Protein 4P78 (pdb70)

CATH classification: 3.30.160.250

Secondary structure (DSSP, 8-state):
-EEEEEEEE-SSSEEEE-TTSTTBEEEESSHHHHHHHHHHHHHHHHHHHHHHTPPPPPSP--HHHHHT-HHHHHHT-EEEEEE---/-EEEEEEEE-SSSEEEE-TTSTTBEEEESSHHHHHHHHHHHHHHHHHHHHHHTPPPPPPPPPGGGGTT-HHHHHTT-EEEEEE---/--HHHHHHHHHHTT-EEEEEEE-SS-EEEEEEETTEEEEEEEEES-S---HHHHHHHHHHH-----/--HHHHHHHHHHTT-EEEEEEE-SSSEEEEEE-TT----EEEEE--S---HHHHHHHHHHHTS---

Nearest PDB structures (foldseek):
  4p78-assembly1_B  TM=9.115E-01  e=9.509E-15  Yersinia pestis
  4p7d-assembly1_D  TM=8.615E-01  e=2.175E-13  Yersinia pestis
  6g26-assembly1_D  TM=8.088E-01  e=9.213E-05  Burkholderia pseudomallei K96243
  6g1c-assembly1_V  TM=7.479E-01  e=4.563E-05  Burkholderia pseudomallei K96243
  6g1n-assembly1_B  TM=7.509E-01  e=1.116E-04  Burkholderia pseudomallei K96243

Radius of gyration: 21.25 Å; Cα contacts (8 Å, |Δi|>4): 649; chains: 4; bounding box: 45×33×68 Å

InterPro domains:
  IPR013321 Arc-type ribbon-helix-helix [G3DSA:1.10.1220.10] (95-135)
  IPR031807 HicB-like antitoxin of toxin-antitoxin system [PF15919] (3-129)
  IPR035069 Antitoxin HicB/UPF0150 [SSF143100] (1-61)

Solvent-accessible surface area: 13723 Å² total; per-residue (Å²): 86,33,10,0,2,0,0,3,84,10,122,56,1,12,0,0,4,2,16,26,3,65,0,0,0,0,4,2,84,77,31,73,41,0,34,100,5,0,74,27,0,19,46,14,1,31,93,3,10,125,115,65,48,24,95,101,38,56,80,29,47,75,1,49,155,5,1,69,18,77,42,8,119,68,49,17,5,0,0,0,32,5,104,10,138,133,117,33,20,0,0,0,0,2,82,6,124,47,1,0,2,0,4,1,14,18,2,74,2,0,1,1,8,1,51,72,8,35,30,1,18,110,17,0,63,25,0,26,49,2,2,28,88,4,9,126,109,72,64,38,71,95,38,82,114,27,92,84,2,60,152,18,52,104,17,75,54,12,144,107,49,40,6,4,8,0,16,6,108,14,107,166,57,100,4,22,73,2,13,127,42,1,75,126,24,34,8,98,92,81,25,65,87,168,40,147,59,39,30,9,12,3,0,33,62,85,91,44,161,106,2,2,0,4,16,92,95,31,148,31,16,7,92,4,2,10,101,5,2,80,136,40,10,54,5,148,27,115,57,62,1,36,72,0,18,129,94,0,74,133,24,31,5,99,86,85,34,47,112,195,26,46,124,20,18,0,7,5,0,24,63,94,86,44,149,82,0,0,0,3,5,77,102,20,133,33,10,8,105,4,0,14,77,7,1,23,110,21,12,63,55,160,3,128

Foldseek 3Di:
DKFKWKWDADPQGIKTAGPQQPPQIFDANDPVGRLVRSLVSVVVRQVVCVVVVHDDTDGDDDPVVVVPDCVCVPHVIDMDIHDHDD/DKFKWKWADDPQAIKTAGPQFPPQIFTDHDPVCPQVGSQVSVVVVQVVCVVVVHDGGDDHDDQVVCQPPVVCVVRVIDMDMYDYDD/DWPVVVQVLLVVLQKDWPAKADDDPAIWTWIDHPPDPDIDIGGPTDPDDDPVVVVVCCVPRVGDPD/DWPVLLVVVLVVLAWDWPDWDDDPPWIKIWTDHPPAPDIDIDTDTGPDDDVVVQVVVCVRSVHHDD

Organism: Yersinia pestis (NCBI:txid632)

Sequence (304 aa):
MIYPIFIFKTVEGFDGYFPDIDGCFFAGNTFADISKNAEEAFAVHIEALMNEGFPLPSPPKDPHRYIDDPRLKEEGGILGFVEIDPMIYPIFIFKTVEGFDGYFPDIDGCFFAGNTFADISKNAEEAFAVHIEALMNEGFPLPSPPKDPHRYIDDPRLKEEGGILGFVEIDPMESGELIKRLEDAGWQIRGGRKTNSGSHVTLCKPGVRKIITLPYPRKDISKGLLRQAQKIAGIKLSMESGELIKRLEDAGWQIRGGRKTNSGSHVTLCKPGVRKIITLPYPRKDISKGLLRQAQKIAGIKLS

B-factor: mean 31.97, std 10.36, range [17.43, 82.72]

Structure (mmCIF, N/CA/C/O backbone):
data_4P78
#
_entry.id   4P78
#
_cell.length_a   47.170
_cell.length_b   83.160
_cell.length_c   88.480
_cell.angle_alpha   90.00
_cell.angle_beta   90.00
_cell.angle_gamma   90.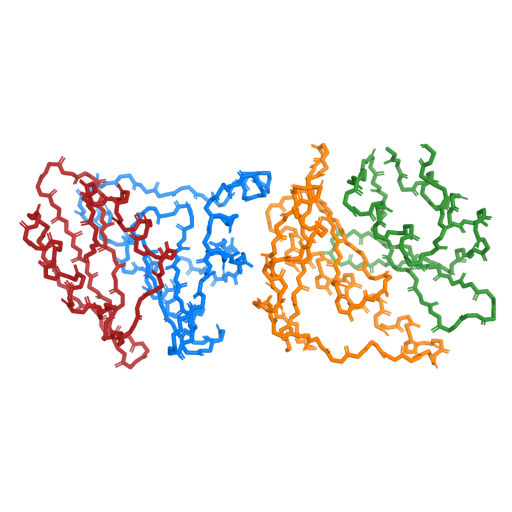00
#
_symmetry.space_group_name_H-M   'P 21 21 21'
#
loop_
_entity.id
_entity.type
_entity.pdbx_description
1 polymer 'HicB3 antitoxin'
2 polymer 'HicA3 Toxin'
3 non-polymer GLYCEROL
4 water water
#
loop_
_atom_site.group_PDB
_atom_site.id
_atom_site.type_symbol
_atom_site.label_atom_id
_atom_site.label_alt_id
_atom_site.label_comp_id
_atom_site.label_asym_id
_atom_site.label_entity_id
_atom_site.label_seq_id
_atom_site.pdbx_PDB_ins_code
_atom_site.Cartn_x
_atom_site.Cartn_y
_atom_site.Cartn_z
_atom_site.occupancy
_atom_site.B_iso_or_equiv
_atom_site.auth_seq_id
_atom_site.auth_comp_id
_atom_site.auth_asym_id
_atom_site.auth_atom_id
_atom_site.pdbx_PDB_model_num
ATOM 1 N N . MET A 1 1 ? -4.587 -26.971 15.125 1.00 46.26 1 MET A N 1
ATOM 2 C CA . MET A 1 1 ? -3.937 -25.680 15.298 1.00 42.51 1 MET A CA 1
ATOM 3 C C . MET A 1 1 ? -4.895 -24.640 15.891 1.00 44.60 1 MET A C 1
ATOM 4 O O . MET A 1 1 ? -6.065 -24.556 15.492 1.00 37.13 1 MET A O 1
ATOM 9 N N . ILE A 1 2 ? -4.391 -23.866 16.854 1.00 41.07 2 ILE A N 1
ATOM 10 C CA . ILE A 1 2 ? -5.172 -22.819 17.506 1.00 36.64 2 ILE A CA 1
ATOM 11 C C . ILE A 1 2 ? -5.246 -21.568 16.646 1.00 31.58 2 ILE A C 1
ATOM 12 O O . ILE A 1 2 ? -4.222 -21.006 16.267 1.00 33.26 2 ILE A O 1
ATOM 17 N N . TYR A 1 3 ? -6.467 -21.125 16.356 1.00 30.65 3 TYR A N 1
ATOM 18 C CA . TYR A 1 3 ? -6.668 -19.894 15.614 1.00 28.21 3 TYR A CA 1
ATOM 19 C C . TYR A 1 3 ? -7.334 -18.816 16.449 1.00 24.99 3 TYR A C 1
ATOM 20 O O . TYR A 1 3 ? -8.215 -19.101 17.264 1.00 27.21 3 TYR A O 1
ATOM 29 N N . PRO A 1 4 ? -6.917 -17.563 16.237 1.00 25.71 4 PRO A N 1
ATOM 30 C CA . PRO A 1 4 ? -7.596 -16.423 16.859 1.00 24.26 4 PRO A CA 1
ATOM 31 C C . PRO A 1 4 ? -8.895 -16.116 16.144 1.00 24.78 4 PRO A C 1
ATOM 32 O O . PRO A 1 4 ? -8.946 -16.240 14.912 1.00 22.89 4 PRO A O 1
ATOM 36 N N . ILE A 1 5 ? -9.922 -15.740 16.900 1.00 21.33 5 ILE A N 1
ATOM 37 C CA . ILE A 1 5 ? -11.132 -15.157 16.325 1.00 21.03 5 ILE A CA 1
ATOM 38 C C . ILE A 1 5 ? -11.427 -13.839 17.030 1.00 20.87 5 ILE A C 1
ATOM 39 O O . ILE A 1 5 ? -11.070 -13.660 18.194 1.00 23.96 5 ILE A O 1
ATOM 44 N N . PHE A 1 6 ? -12.034 -12.900 16.313 1.00 20.49 6 PHE A N 1
ATOM 45 C CA . PHE A 1 6 ? -12.505 -11.654 16.910 1.00 21.07 6 PHE A CA 1
ATOM 46 C C . PHE A 1 6 ? -14.007 -11.794 17.040 1.00 23.59 6 PHE A C 1
ATOM 47 O O . PHE A 1 6 ? -14.676 -12.075 16.044 1.00 22.49 6 PHE A O 1
ATOM 55 N N . ILE A 1 7 ? -14.559 -11.630 18.244 1.00 23.31 7 ILE A N 1
ATOM 56 C CA . ILE A 1 7 ? -16.001 -11.722 18.360 1.00 22.11 7 ILE A CA 1
ATOM 57 C C . ILE A 1 7 ? -16.643 -10.507 19.028 1.00 27.77 7 ILE A C 1
ATOM 58 O O . ILE A 1 7 ? -16.019 -9.781 19.808 1.00 27.56 7 ILE A O 1
ATOM 63 N N . PHE A 1 8 ? -17.917 -10.323 18.706 1.00 23.83 8 PHE A N 1
ATOM 64 C CA . PHE A 1 8 ? -18.668 -9.130 19.052 1.00 25.08 8 PHE A CA 1
ATOM 65 C C . PHE A 1 8 ? -20.039 -9.549 19.533 1.00 26.43 8 PHE A C 1
ATOM 66 O O . PHE A 1 8 ? -20.634 -10.485 18.992 1.00 26.22 8 PHE A O 1
ATOM 74 N N . LYS A 1 9 ? -20.540 -8.867 20.553 1.00 29.44 9 LYS A N 1
ATOM 75 C CA . LYS A 1 9 ? -21.857 -9.181 21.104 1.00 32.66 9 LYS A CA 1
ATOM 76 C C . LYS A 1 9 ? -22.993 -8.815 20.143 1.00 31.26 9 LYS A C 1
ATOM 77 O O . LYS A 1 9 ? -22.980 -7.744 19.547 1.00 32.63 9 LYS A O 1
ATOM 83 N N . THR A 1 10 ? -23.961 -9.718 19.991 1.00 31.67 10 THR A N 1
ATOM 84 C CA . THR A 1 10 ? -25.185 -9.443 19.240 1.00 36.36 10 THR A CA 1
ATOM 85 C C . THR A 1 10 ? -26.373 -9.677 20.169 1.00 40.36 10 THR A C 1
ATOM 86 O O . THR A 1 10 ? -26.189 -10.085 21.319 1.00 41.73 10 THR A O 1
ATOM 90 N N . VAL A 1 11 ? -27.590 -9.454 19.677 1.00 40.02 11 VAL A N 1
ATOM 91 C CA . VAL A 1 11 ? -28.759 -9.730 20.501 1.00 41.42 11 VAL A CA 1
ATOM 92 C C . VAL A 1 11 ? -28.916 -11.247 20.670 1.00 45.86 11 VAL A C 1
ATOM 93 O O . VAL A 1 11 ? -29.227 -11.718 21.761 1.00 50.44 11 VAL A O 1
ATOM 97 N N . GLU A 1 12 ? -28.647 -12.008 19.608 1.00 48.15 12 GLU A N 1
ATOM 98 C CA . GLU A 1 12 ? -28.782 -13.465 19.640 1.00 46.86 12 GLU A CA 1
ATOM 99 C C . GLU A 1 12 ? -27.694 -14.092 20.514 1.00 47.85 12 GLU A C 1
ATOM 100 O O . GLU A 1 12 ? -27.964 -14.985 21.321 1.00 52.48 12 GLU A O 1
ATOM 106 N N . GLY A 1 13 ? -26.467 -13.612 20.348 1.00 37.35 13 GLY A N 1
ATOM 107 C CA . GLY A 1 13 ? -25.346 -14.057 21.152 1.00 37.68 13 GLY A CA 1
ATOM 108 C C . GLY A 1 13 ? -24.075 -13.348 20.710 1.00 35.03 13 GLY A C 1
ATOM 109 O O . GLY A 1 13 ? -23.769 -12.252 21.183 1.00 29.83 13 GLY A O 1
ATOM 110 N N . PHE A 1 14 ? -23.335 -13.969 19.793 1.00 30.81 14 PHE A N 1
ATOM 111 C CA . PHE A 1 14 ? -22.107 -13.374 19.273 1.00 25.86 14 PHE A CA 1
ATOM 112 C C . PHE A 1 14 ? -21.925 -13.622 17.780 1.00 25.05 14 PHE A C 1
ATOM 113 O O . PHE A 1 14 ? -22.432 -14.597 17.231 1.00 23.38 14 PHE A O 1
ATOM 121 N N . ASP A 1 15 ? -21.161 -12.752 17.132 1.00 24.44 15 ASP A N 1
ATOM 122 C CA . ASP A 1 15 ? -20.616 -13.091 15.823 1.00 24.30 15 ASP A CA 1
ATOM 123 C C . ASP A 1 15 ? -19.200 -12.553 15.713 1.00 22.70 15 ASP A C 1
ATOM 124 O O . ASP A 1 15 ? -18.712 -11.884 16.631 1.00 24.60 15 ASP A O 1
ATOM 129 N N . GLY A 1 16 ? -18.528 -12.861 14.609 1.00 20.88 16 GLY A N 1
ATOM 130 C CA . GLY A 1 16 ? -17.209 -12.320 14.376 1.00 20.32 16 GLY A CA 1
ATOM 131 C C . GLY A 1 16 ? -16.547 -12.928 13.163 1.00 22.31 16 GLY A C 1
ATOM 132 O O . GLY A 1 16 ? -17.223 -13.427 12.269 1.00 20.58 16 GLY A O 1
ATOM 133 N N . TYR A 1 17 ? -15.220 -12.891 13.145 1.00 21.75 17 TYR A N 1
ATOM 134 C CA . TYR A 1 17 ? -14.451 -13.337 11.988 1.00 24.26 17 TYR A CA 1
ATOM 135 C C . TYR A 1 17 ? -13.058 -13.769 12.427 1.00 22.97 17 TYR A C 1
ATOM 136 O O . TYR A 1 17 ? -12.647 -13.495 13.561 1.00 20.32 17 TYR A O 1
ATOM 145 N N . PHE A 1 18 ? -12.359 -14.472 11.542 1.00 20.06 18 PHE A N 1
ATOM 146 C CA . PHE A 1 18 ? -10.946 -14.776 11.727 1.00 22.87 18 PHE A CA 1
ATOM 147 C C . PHE A 1 18 ? -10.139 -13.572 11.273 1.00 22.48 18 PHE A C 1
ATOM 148 O O . PHE A 1 18 ? -10.199 -13.201 10.099 1.00 21.63 18 PHE A O 1
ATOM 156 N N . PRO A 1 19 ? -9.380 -12.950 12.185 1.00 24.38 19 PRO A N 1
ATOM 157 C CA . PRO A 1 19 ? -8.591 -11.787 11.754 1.00 21.52 19 PRO A CA 1
ATOM 158 C C . PRO A 1 19 ? -7.513 -12.149 10.720 1.00 21.82 19 PRO A C 1
ATOM 159 O O . PRO A 1 19 ? -7.078 -11.280 9.979 1.00 25.20 19 PRO A O 1
ATOM 163 N N . ASP A 1 20 ? -7.096 -13.407 10.662 1.00 20.89 20 ASP A N 1
ATOM 164 C CA . ASP A 1 20 ? -6.113 -13.820 9.658 1.00 24.14 20 ASP A CA 1
ATOM 165 C C . ASP A 1 20 ? -6.759 -14.310 8.356 1.00 28.73 20 ASP A C 1
ATOM 166 O O . ASP A 1 20 ? -6.067 -14.612 7.377 1.00 26.72 20 ASP A O 1
ATOM 171 N N . ILE A 1 21 ? -8.078 -14.418 8.349 1.00 22.70 21 ILE A N 1
ATOM 172 C CA . ILE A 1 21 ? -8.752 -14.951 7.172 1.00 25.46 21 ILE A CA 1
ATOM 173 C C . ILE A 1 21 ? -9.818 -13.957 6.731 1.00 26.20 21 ILE A C 1
ATOM 174 O O . ILE A 1 21 ? -10.955 -14.006 7.203 1.00 24.68 21 ILE A O 1
ATOM 179 N N . ASP A 1 22 ? -9.408 -13.023 5.871 1.00 26.65 22 ASP A N 1
ATOM 180 C CA . ASP A 1 22 ? -10.293 -11.988 5.347 1.00 29.15 22 ASP A CA 1
ATOM 181 C C . ASP A 1 22 ? -11.526 -12.596 4.708 1.00 26.90 22 ASP A C 1
ATOM 182 O O . ASP A 1 22 ? -11.408 -13.399 3.783 1.00 25.64 22 ASP A O 1
ATOM 187 N N . GLY A 1 23 ? -12.693 -12.196 5.199 1.00 26.05 23 GLY A N 1
ATOM 188 C CA . GLY A 1 23 ? -13.965 -12.589 4.615 1.00 23.87 23 GLY A CA 1
ATOM 189 C C . GLY A 1 23 ? -14.608 -13.781 5.291 1.00 22.01 23 GLY A C 1
ATOM 190 O O . GLY A 1 23 ? -15.724 -14.178 4.941 1.00 21.50 23 GLY A O 1
ATOM 191 N N . CYS A 1 24 ? -13.923 -14.370 6.266 1.00 20.28 24 CYS A N 1
ATOM 192 C CA . CYS A 1 24 ? -14.471 -15.568 6.899 1.00 19.82 24 CYS A CA 1
ATOM 193 C C . CYS A 1 24 ? -15.223 -15.218 8.180 1.00 23.67 24 CYS A C 1
ATOM 194 O O . CYS A 1 24 ? -14.598 -15.028 9.238 1.00 19.83 24 CYS A O 1
ATOM 197 N N . PHE A 1 25 ? -16.554 -15.151 8.083 1.00 20.91 25 PHE A N 1
ATOM 198 C CA . PHE A 1 25 ? -17.411 -14.749 9.202 1.00 22.01 25 PHE A CA 1
ATOM 199 C C . PHE A 1 25 ? -18.195 -15.931 9.782 1.00 24.19 25 PHE A C 1
ATOM 200 O O . PHE A 1 25 ? -18.366 -16.957 9.135 1.00 22.55 25 PHE A O 1
ATOM 208 N N . PHE A 1 26 ? -18.684 -15.768 11.004 1.00 20.19 26 PHE A N 1
ATOM 209 C CA . PHE A 1 26 ? -19.369 -16.845 11.712 1.00 23.91 26 PHE A CA 1
ATOM 210 C C . PHE A 1 26 ? -20.194 -16.237 12.826 1.00 23.35 26 PHE A C 1
ATOM 211 O O . PHE A 1 26 ? -20.039 -15.055 13.128 1.00 22.99 26 PHE A O 1
ATOM 219 N N . ALA A 1 27 ? -21.050 -17.041 13.450 1.00 23.57 27 ALA A N 1
ATOM 220 C CA . ALA A 1 27 ? -21.936 -16.545 14.504 1.00 24.68 27 ALA A CA 1
ATOM 221 C C . ALA A 1 27 ? -22.431 -17.713 15.331 1.00 28.08 27 ALA A C 1
ATOM 222 O O . ALA A 1 27 ? -22.386 -18.855 14.884 1.00 27.06 27 ALA A O 1
ATOM 224 N N . GLY A 1 28 ? -22.895 -17.427 16.541 1.00 28.24 28 GLY A N 1
ATOM 225 C CA . GLY A 1 28 ? -23.400 -18.458 17.422 1.00 31.42 28 GLY A CA 1
ATOM 226 C C . GLY A 1 28 ? -24.020 -17.855 18.662 1.00 35.11 28 GLY A C 1
ATOM 227 O O . GLY A 1 28 ? -23.735 -16.704 19.024 1.00 30.15 28 GLY A O 1
ATOM 228 N N . ASN A 1 29 ? -24.864 -18.644 19.318 1.00 37.63 29 ASN A N 1
ATOM 229 C CA . ASN A 1 29 ? -25.631 -18.182 20.472 1.00 38.94 29 ASN A CA 1
ATOM 230 C C . ASN A 1 29 ? -24.874 -18.365 21.781 1.00 37.21 29 ASN A C 1
ATOM 231 O O . ASN A 1 29 ? -25.110 -17.647 22.743 1.00 39.80 29 ASN A O 1
ATOM 236 N N . THR A 1 30 ? -23.971 -19.338 21.805 1.00 34.77 30 THR A N 1
ATOM 237 C CA . THR A 1 30 ? -23.135 -19.604 22.970 1.00 34.41 30 THR A CA 1
ATOM 238 C C . THR A 1 30 ? -21.702 -19.704 22.512 1.00 41.07 30 THR A C 1
ATOM 239 O O . THR A 1 30 ? -21.437 -19.800 21.308 1.00 37.56 30 THR A O 1
ATOM 243 N N . PHE A 1 31 ? -20.770 -19.706 23.456 1.00 33.54 31 PHE A N 1
ATOM 244 C CA . PHE A 1 31 ? -19.378 -19.792 23.072 1.00 36.73 31 PHE A CA 1
ATOM 245 C C . PHE A 1 31 ? -19.102 -21.140 22.385 1.00 37.76 31 PHE A C 1
ATOM 246 O O . PHE A 1 31 ? -18.365 -21.204 21.402 1.00 36.74 31 PHE A O 1
ATOM 254 N N . ALA A 1 32 ? -19.727 -22.208 22.868 1.00 35.71 32 ALA A N 1
ATOM 255 C CA . ALA A 1 32 ? -19.583 -23.513 22.224 1.00 34.91 32 ALA A CA 1
ATOM 256 C C . ALA A 1 32 ? -20.186 -23.508 20.823 1.00 34.81 32 ALA A C 1
ATOM 257 O O . ALA A 1 32 ? -19.683 -24.170 19.909 1.00 34.10 32 ALA A O 1
ATOM 259 N N . ASP A 1 33 ? -21.279 -22.768 20.664 1.00 33.81 33 ASP A N 1
ATOM 260 C CA . ASP A 1 33 ? -21.949 -22.675 19.371 1.00 35.46 33 ASP A CA 1
ATOM 261 C C . ASP A 1 33 ? -21.066 -21.934 18.364 1.00 35.19 33 ASP A C 1
ATOM 262 O O . ASP A 1 33 ? -20.916 -22.359 17.213 1.00 32.39 33 ASP A O 1
ATOM 267 N N . ILE A 1 34 ? -20.474 -20.829 18.801 1.00 31.03 34 ILE A N 1
ATOM 268 C CA . ILE A 1 34 ? -19.741 -20.002 17.869 1.00 36.67 34 ILE A CA 1
ATOM 269 C C . ILE A 1 34 ? -18.382 -20.639 17.512 1.00 33.48 34 ILE A C 1
ATOM 270 O O . ILE A 1 34 ? -17.860 -20.401 16.424 1.00 27.93 34 ILE A O 1
ATOM 275 N N . SER A 1 35 ? -17.838 -21.481 18.394 1.00 31.10 35 SER A N 1
ATOM 276 C CA . SER A 1 35 ? -16.623 -22.217 18.062 1.00 30.32 35 SER A CA 1
ATOM 277 C C . SER A 1 35 ? -16.899 -23.295 17.023 1.00 33.13 35 SER A C 1
ATOM 278 O O . SER A 1 35 ? -16.080 -23.529 16.129 1.00 31.32 35 SER A O 1
ATOM 281 N N . LYS A 1 36 ? -18.056 -23.938 17.124 1.00 29.96 36 LYS A N 1
ATOM 282 C CA . LYS A 1 36 ? -18.454 -24.903 16.114 1.00 32.34 36 LYS A CA 1
ATOM 283 C C . LYS A 1 36 ? -18.701 -24.208 14.789 1.00 29.85 36 LYS A C 1
ATOM 284 O O . LYS A 1 36 ? -18.310 -24.714 13.744 1.00 31.27 36 LYS A O 1
ATOM 290 N N . ASN A 1 37 ? -19.369 -23.060 14.837 1.00 26.66 37 ASN A N 1
ATOM 291 C CA . ASN A 1 37 ? -19.731 -22.345 13.624 1.00 29.68 37 ASN A CA 1
ATOM 292 C C . ASN A 1 37 ? -18.478 -21.830 12.915 1.00 27.72 37 ASN A C 1
ATOM 293 O O . ASN A 1 37 ? -18.387 -21.880 11.680 1.00 25.43 37 ASN A O 1
ATOM 298 N N . ALA A 1 38 ? -17.514 -21.361 13.712 1.00 25.25 38 ALA A N 1
ATOM 299 C CA . ALA A 1 38 ? -16.234 -20.873 13.205 1.00 26.51 38 ALA A CA 1
ATOM 300 C C . ALA A 1 38 ? -15.455 -21.959 12.467 1.00 28.05 38 ALA A C 1
ATOM 301 O O . ALA A 1 38 ? -14.870 -21.693 11.412 1.00 28.14 38 ALA A O 1
ATOM 303 N N . GLU A 1 39 ? -15.424 -23.173 13.017 1.00 28.95 39 GLU A N 1
ATOM 304 C CA . GLU A 1 39 ? -14.726 -24.274 12.346 1.00 31.33 39 GLU A CA 1
ATOM 305 C C . GLU A 1 39 ? -15.386 -24.561 11.003 1.00 30.96 39 GLU A C 1
ATOM 306 O O . GLU A 1 39 ? -14.715 -24.838 10.014 1.00 31.83 39 GLU A O 1
ATOM 312 N N . GLU A 1 40 ? -16.712 -24.537 11.009 1.00 26.58 40 GLU A N 1
ATOM 313 C CA . GLU A 1 40 ? -17.495 -24.771 9.815 1.00 31.30 40 GLU A CA 1
ATOM 314 C C . GLU A 1 40 ? -17.212 -23.682 8.783 1.00 27.61 40 GLU A C 1
ATOM 315 O O . GLU A 1 40 ? -17.015 -23.979 7.607 1.00 27.89 40 GLU A O 1
ATOM 321 N N . ALA A 1 41 ? -17.216 -22.428 9.235 1.00 26.37 41 ALA A N 1
ATOM 322 C CA . ALA A 1 41 ? -16.955 -21.286 8.360 1.00 25.40 41 ALA A CA 1
ATOM 323 C C . ALA A 1 41 ? -15.568 -21.423 7.737 1.00 23.55 41 ALA A C 1
ATOM 324 O O . ALA A 1 41 ? -15.399 -21.262 6.538 1.00 25.37 41 ALA A O 1
ATOM 326 N N . PHE A 1 42 ? -14.592 -21.758 8.573 1.00 26.85 42 PHE A N 1
ATOM 327 C CA . PHE A 1 42 ? -13.221 -21.983 8.136 1.00 24.20 42 PHE A CA 1
ATOM 328 C C . PHE A 1 42 ? -13.128 -22.982 6.982 1.00 28.12 42 PHE A C 1
ATOM 329 O O . PHE A 1 42 ? -12.473 -22.717 5.964 1.00 26.15 42 PHE A O 1
ATOM 337 N N . ALA A 1 43 ? -13.759 -24.142 7.152 1.00 28.11 43 ALA A N 1
ATOM 338 C CA . ALA A 1 43 ? -13.630 -25.210 6.162 1.00 29.99 43 ALA A CA 1
ATOM 339 C C . ALA A 1 43 ? -14.263 -24.794 4.838 1.00 31.26 43 ALA A C 1
ATOM 340 O O . ALA A 1 43 ? -13.664 -24.934 3.777 1.00 27.91 43 ALA A O 1
ATOM 342 N N . VAL A 1 44 ? -15.473 -24.255 4.916 1.00 29.35 44 VAL A N 1
ATOM 343 C CA . VAL A 1 44 ? -16.185 -23.798 3.728 1.00 27.74 44 VAL A CA 1
ATOM 344 C C . VAL A 1 44 ? -15.395 -22.705 2.995 1.00 23.43 44 VAL A C 1
ATOM 345 O O . VAL A 1 44 ? -15.337 -22.677 1.765 1.00 24.53 44 VAL A O 1
ATOM 349 N N . HIS A 1 45 ? -14.743 -21.842 3.765 1.00 23.65 45 HIS A N 1
ATOM 350 C CA . HIS A 1 45 ? -14.051 -20.682 3.220 1.00 23.94 45 HIS A CA 1
ATOM 351 C C . HIS A 1 45 ? -12.726 -21.052 2.542 1.00 24.43 45 HIS A C 1
ATOM 352 O O . HIS A 1 45 ? -12.412 -20.556 1.462 1.00 23.95 45 HIS A O 1
ATOM 359 N N . ILE A 1 46 ? -11.953 -21.924 3.181 1.00 25.29 46 ILE A N 1
ATOM 360 C CA . ILE A 1 46 ? -10.684 -22.375 2.622 1.00 27.06 46 ILE A CA 1
ATOM 361 C C . ILE A 1 46 ? -10.905 -23.109 1.296 1.00 26.12 46 ILE A C 1
ATOM 362 O O . ILE A 1 46 ? -10.183 -22.901 0.325 1.00 24.16 46 ILE A O 1
ATOM 367 N N . GLU A 1 47 ? -11.920 -23.959 1.254 1.00 27.70 47 GLU A N 1
ATOM 368 C CA . GLU A 1 47 ? -12.207 -24.711 0.038 1.00 28.95 47 GLU A CA 1
ATOM 369 C C . GLU A 1 47 ? -12.637 -23.788 -1.104 1.00 28.27 47 GLU A C 1
ATOM 370 O O . GLU A 1 47 ? -12.297 -24.032 -2.272 1.00 28.28 47 GLU A O 1
ATOM 376 N N . ALA A 1 48 ? -13.348 -22.714 -0.771 1.00 24.03 48 ALA A N 1
ATOM 377 C CA . ALA A 1 48 ? -13.711 -21.724 -1.774 1.00 23.52 48 ALA A CA 1
ATOM 378 C C . ALA A 1 48 ? -12.470 -20.996 -2.309 1.00 24.83 48 ALA A C 1
ATOM 379 O O . ALA A 1 48 ? -12.354 -20.789 -3.518 1.00 25.98 48 ALA A O 1
ATOM 381 N N . LEU A 1 49 ? -11.555 -20.596 -1.423 1.00 21.91 49 LEU A N 1
ATOM 382 C CA . LEU A 1 49 ? -10.293 -19.966 -1.853 1.00 25.45 49 LEU A CA 1
ATOM 383 C C . LEU A 1 49 ? -9.492 -20.852 -2.808 1.00 27.89 49 LEU A C 1
ATOM 384 O O . LEU A 1 49 ? -8.940 -20.378 -3.804 1.00 27.03 49 LEU A O 1
ATOM 389 N N . MET A 1 50 ? -9.426 -22.140 -2.489 1.00 26.18 50 MET A N 1
ATOM 390 C CA . MET A 1 50 ? -8.668 -23.087 -3.295 1.00 27.64 50 MET A CA 1
ATOM 391 C C . MET A 1 50 ? -9.327 -23.350 -4.632 1.00 30.06 50 MET A C 1
ATOM 392 O O . MET A 1 50 ? -8.639 -23.552 -5.625 1.00 29.59 50 MET A O 1
ATOM 397 N N . ASN A 1 51 ? -10.659 -23.356 -4.649 1.00 26.95 51 ASN A N 1
ATOM 398 C CA . ASN A 1 51 ? -11.408 -23.573 -5.880 1.00 28.37 51 ASN A CA 1
ATOM 399 C C . ASN A 1 51 ? -11.290 -22.376 -6.814 1.00 31.55 51 ASN A C 1
ATOM 400 O O . ASN A 1 51 ? -11.279 -22.531 -8.036 1.00 31.39 51 ASN A O 1
ATOM 405 N N . GLU A 1 52 ? -11.206 -21.181 -6.236 1.00 28.02 52 GLU A N 1
ATOM 406 C CA . GLU A 1 52 ? -11.173 -19.954 -7.027 1.00 29.56 52 GLU A CA 1
ATOM 407 C C . GLU A 1 52 ? -9.765 -19.523 -7.399 1.00 26.39 52 GLU A C 1
ATOM 408 O O . GLU A 1 52 ? -9.599 -18.677 -8.270 1.00 27.63 52 GLU A O 1
ATOM 414 N N . GLY A 1 53 ? -8.765 -20.070 -6.710 1.00 25.12 53 GLY A N 1
ATOM 415 C CA . GLY A 1 53 ? -7.371 -19.725 -6.954 1.00 28.59 53 GLY A CA 1
ATOM 416 C C . GLY A 1 53 ? -6.918 -18.467 -6.247 1.00 32.30 53 GLY A C 1
ATOM 417 O O . GLY A 1 53 ? -5.992 -17.793 -6.707 1.00 30.94 53 GLY A O 1
ATOM 418 N N . PHE A 1 54 ? -7.568 -18.159 -5.119 1.00 31.45 54 PHE A N 1
ATOM 419 C CA . PHE A 1 54 ? -7.278 -16.947 -4.350 1.00 29.68 54 PHE A CA 1
ATOM 420 C C . PHE A 1 54 ? -6.235 -17.269 -3.278 1.00 29.24 54 PHE A C 1
ATOM 421 O O . PHE A 1 54 ? -6.103 -18.426 -2.885 1.00 26.83 54 PHE A O 1
ATOM 429 N N . PRO A 1 55 ? -5.499 -16.250 -2.792 1.00 29.00 55 PRO A N 1
ATOM 430 C CA . PRO A 1 55 ? -4.490 -16.470 -1.740 1.00 31.59 55 PRO A CA 1
ATOM 431 C C . PRO A 1 55 ? -5.044 -17.183 -0.509 1.00 29.22 55 PRO A C 1
ATOM 432 O O . PRO A 1 55 ? -6.133 -16.853 -0.043 1.00 28.69 55 PRO A O 1
ATOM 436 N N . LEU A 1 56 ? -4.296 -18.153 -0.003 1.00 30.50 56 LEU A N 1
ATOM 437 C CA . LEU A 1 56 ? -4.642 -18.851 1.223 1.00 28.99 56 LEU A CA 1
ATOM 438 C C . LEU A 1 56 ? -4.005 -18.145 2.420 1.00 29.55 56 LEU A C 1
ATOM 439 O O . LEU A 1 56 ? -2.898 -17.633 2.313 1.00 31.88 56 LEU A O 1
ATOM 444 N N . PRO A 1 57 ? -4.710 -18.095 3.563 1.00 27.35 57 PRO A N 1
ATOM 445 C CA . PRO A 1 57 ? -4.125 -17.420 4.717 1.00 25.99 57 PRO A CA 1
ATOM 446 C C . PRO A 1 57 ? -2.956 -18.209 5.308 1.00 31.50 57 PRO A C 1
ATOM 447 O O . PRO A 1 57 ? -2.855 -19.416 5.100 1.00 29.35 57 PRO A O 1
ATOM 451 N N . SER A 1 58 ? -2.084 -17.519 6.035 1.00 32.09 58 SER A N 1
ATOM 452 C CA . SER A 1 58 ? -0.992 -18.163 6.752 1.00 32.25 58 SER A CA 1
ATOM 453 C C . SER A 1 58 ? -1.417 -18.449 8.195 1.00 35.67 58 SER A C 1
ATOM 454 O O . SER A 1 58 ? -2.397 -17.881 8.678 1.00 32.57 58 SER A O 1
ATOM 457 N N . PRO A 1 59 ? -0.686 -19.342 8.887 1.00 35.83 59 PRO A N 1
ATOM 458 C CA . PRO A 1 59 ? -0.981 -19.640 10.289 1.00 36.11 59 PRO A CA 1
ATOM 459 C C . PRO A 1 59 ? -0.953 -18.375 11.151 1.00 34.03 59 PRO A C 1
ATOM 460 O O . PRO A 1 59 ? -0.525 -17.319 10.670 1.00 33.06 59 PRO A O 1
ATOM 464 N N . PRO A 1 60 ? -1.425 -18.469 12.403 1.00 34.11 60 PRO A N 1
ATOM 465 C CA . PRO A 1 60 ? -1.496 -17.285 13.268 1.00 31.96 60 PRO A CA 1
ATOM 466 C C . PRO A 1 60 ? -0.151 -16.598 13.493 1.00 36.12 60 PRO A C 1
ATOM 467 O O . PRO A 1 60 ? 0.871 -17.260 13.696 1.00 36.45 60 PRO A O 1
ATOM 471 N N . LYS A 1 61 ? -0.190 -15.268 13.500 1.00 32.88 61 LYS A N 1
ATOM 472 C CA . LYS A 1 61 ? 0.993 -14.422 13.581 1.00 35.51 61 LYS A CA 1
ATOM 473 C C . LYS A 1 61 ? 1.575 -14.223 14.996 1.00 39.67 61 LYS A C 1
ATOM 474 O O . LYS A 1 61 ? 1.279 -14.963 15.933 1.00 36.75 61 LYS A O 1
ATOM 480 N N . ASP A 1 62 ? 2.432 -13.216 15.123 1.00 41.48 62 ASP A N 1
ATOM 481 C CA . ASP A 1 62 ? 2.980 -12.808 16.406 1.00 35.36 62 ASP A CA 1
ATOM 482 C C . ASP A 1 62 ? 1.863 -12.223 17.273 1.00 35.59 62 ASP A C 1
ATOM 483 O O . ASP A 1 62 ? 1.031 -11.465 16.763 1.00 33.31 62 ASP A O 1
ATOM 488 N N . PRO A 1 63 ? 1.839 -12.564 18.580 1.00 33.53 63 PRO A N 1
ATOM 489 C CA . PRO A 1 63 ? 0.823 -12.024 19.503 1.00 28.98 63 PRO A CA 1
ATOM 490 C C . PRO A 1 63 ? 0.693 -10.509 19.430 1.00 27.96 63 PRO A C 1
ATOM 491 O O . PRO A 1 63 ? -0.404 -9.979 19.592 1.00 27.40 63 PRO A O 1
ATOM 495 N N . HIS A 1 64 ? 1.806 -9.819 19.189 1.00 25.95 64 HIS A N 1
ATOM 496 C CA . HIS A 1 64 ? 1.776 -8.372 19.028 1.00 27.19 64 HIS A CA 1
ATOM 497 C C . HIS A 1 64 ? 0.814 -7.910 17.945 1.00 27.74 64 HIS A C 1
ATOM 498 O O . HIS A 1 64 ? 0.245 -6.824 18.063 1.00 26.23 64 HIS A O 1
ATOM 505 N N . ARG A 1 65 ? 0.650 -8.713 16.885 1.00 27.05 65 ARG A N 1
ATOM 506 C CA . ARG A 1 65 ? -0.224 -8.304 15.782 1.00 31.93 65 ARG A CA 1
ATOM 507 C C . ARG A 1 65 ? -1.689 -8.229 16.225 1.00 31.34 65 ARG A C 1
ATOM 508 O O . ARG A 1 65 ? -2.439 -7.385 15.734 1.00 31.61 65 ARG A O 1
ATOM 516 N N . TYR A 1 66 ? -2.093 -9.092 17.161 1.00 28.80 66 TYR A N 1
ATOM 517 C CA . TYR A 1 66 ? -3.472 -9.063 17.665 1.00 25.18 66 TYR A CA 1
ATOM 518 C C . TYR A 1 66 ? -3.657 -8.000 18.743 1.00 24.98 66 TYR A C 1
ATOM 519 O O . TYR A 1 66 ? -4.650 -7.272 18.741 1.00 25.18 66 TYR A O 1
ATOM 528 N N . ILE A 1 67 ? -2.684 -7.883 19.641 1.00 25.80 67 ILE A N 1
ATOM 529 C CA . ILE A 1 67 ? -2.742 -6.879 20.701 1.00 24.83 67 ILE A CA 1
ATOM 530 C C . ILE A 1 67 ? -2.736 -5.473 20.107 1.00 23.05 67 ILE A C 1
ATOM 531 O O . ILE A 1 67 ? -3.342 -4.565 20.658 1.00 24.57 67 ILE A O 1
ATOM 536 N N . ASP A 1 68 ? -2.074 -5.301 18.965 1.00 27.19 68 ASP A N 1
ATOM 537 C CA . ASP A 1 68 ? -2.057 -3.995 18.301 1.00 28.92 68 ASP A CA 1
ATOM 538 C C . ASP A 1 68 ? -3.202 -3.782 17.290 1.00 31.83 68 ASP A C 1
ATOM 539 O O . ASP A 1 68 ? -3.308 -2.701 16.711 1.00 31.87 68 ASP A O 1
ATOM 544 N N . ASP A 1 69 ? -4.063 -4.783 17.091 1.00 30.50 69 ASP A N 1
ATOM 545 C CA . ASP A 1 69 ? -5.140 -4.683 16.086 1.00 24.61 69 ASP A CA 1
ATOM 546 C C . ASP A 1 69 ? -6.256 -3.756 16.552 1.00 26.62 69 ASP A C 1
ATOM 547 O O . ASP A 1 69 ? -7.005 -4.070 17.483 1.00 29.10 69 ASP A O 1
ATOM 552 N N . PRO A 1 70 ? -6.388 -2.607 15.882 1.00 31.22 70 PRO A N 1
ATOM 553 C CA . PRO A 1 70 ? -7.370 -1.580 16.242 1.00 30.75 70 PRO A CA 1
ATOM 554 C C . PRO A 1 70 ? -8.817 -2.056 16.170 1.00 29.42 70 PRO A C 1
ATOM 555 O O . PRO A 1 70 ? -9.671 -1.447 16.806 1.00 33.21 70 PRO A O 1
ATOM 559 N N . ARG A 1 71 ? -9.084 -3.125 15.424 1.00 30.31 71 ARG A N 1
ATOM 560 C CA . ARG A 1 71 ? -10.455 -3.616 15.275 1.00 30.65 71 ARG A CA 1
ATOM 561 C C . ARG A 1 71 ? -10.991 -4.102 16.615 1.00 31.72 71 ARG A C 1
ATOM 562 O O . ARG A 1 71 ? -12.184 -4.010 16.883 1.00 31.98 71 ARG A O 1
ATOM 570 N N . LEU A 1 72 ? -10.107 -4.593 17.473 1.00 28.56 72 LEU A N 1
ATOM 571 C CA . LEU A 1 72 ? -10.548 -5.001 18.802 1.00 33.36 72 LEU A CA 1
ATOM 572 C C . LEU A 1 72 ? -11.034 -3.784 19.594 1.00 35.91 72 LEU A C 1
ATOM 573 O O . LEU A 1 72 ? -12.137 -3.795 20.143 1.00 40.32 72 LEU A O 1
ATOM 578 N N . LYS A 1 73 ? -10.224 -2.732 19.610 1.00 36.91 73 LYS A N 1
ATOM 579 C CA . LYS A 1 73 ? -10.554 -1.494 20.309 1.00 38.71 73 LYS A CA 1
ATOM 580 C C . LYS A 1 73 ? -11.831 -0.818 19.768 1.00 43.70 73 LYS A C 1
ATOM 581 O O . LYS A 1 73 ? -12.688 -0.379 20.540 1.00 44.89 73 LYS A O 1
ATOM 587 N N . GLU A 1 74 ? -11.960 -0.758 18.445 1.00 41.34 74 GLU A N 1
ATOM 588 C CA . GLU A 1 74 ? -13.046 -0.027 17.780 1.00 42.12 74 GLU A CA 1
ATOM 589 C C . GLU A 1 74 ? -14.484 -0.388 18.169 1.00 45.41 74 GLU A C 1
ATOM 590 O O . GLU A 1 74 ? -15.336 0.497 18.316 1.00 44.69 74 GLU A O 1
ATOM 596 N N . GLU A 1 75 ? -14.785 -1.675 18.287 1.00 40.63 75 GLU A N 1
ATOM 597 C CA . GLU A 1 75 ? -16.190 -2.063 18.317 1.00 36.34 75 GLU A CA 1
ATOM 598 C C . GLU A 1 75 ? -16.565 -3.011 19.447 1.00 38.23 75 GLU A C 1
ATOM 599 O O . GLU A 1 75 ? -17.633 -3.633 19.417 1.00 38.00 75 GLU A O 1
ATOM 605 N N . GLY A 1 76 ? -15.707 -3.118 20.453 1.00 38.02 76 GLY A N 1
ATOM 606 C CA . GLY A 1 76 ? -16.012 -3.997 21.566 1.00 34.13 76 GLY A CA 1
ATOM 607 C C . GLY A 1 76 ? -15.741 -5.435 21.187 1.00 30.17 76 GLY A C 1
ATOM 608 O O . GLY A 1 76 ? -16.520 -6.338 21.502 1.00 31.95 76 GLY A O 1
ATOM 609 N N . GLY A 1 77 ? -14.637 -5.641 20.476 1.00 29.97 77 GLY A N 1
ATOM 610 C CA . GLY A 1 77 ? -14.235 -6.972 20.075 1.00 29.15 77 GLY A CA 1
ATOM 611 C C . GLY A 1 77 ? -13.493 -7.703 21.182 1.00 31.14 77 GLY A C 1
ATOM 612 O O . GLY A 1 77 ? -12.756 -7.104 21.965 1.00 28.41 77 GLY A O 1
ATOM 613 N N . ILE A 1 78 ? -13.691 -9.013 21.234 1.00 27.32 78 ILE A N 1
ATOM 614 C CA . ILE A 1 78 ? -12.992 -9.863 22.178 1.00 25.28 78 ILE A CA 1
ATOM 615 C C . ILE A 1 78 ? -12.204 -10.907 21.396 1.00 25.01 78 ILE A C 1
ATOM 616 O O . ILE A 1 78 ? -12.688 -11.417 20.389 1.00 23.25 78 ILE A O 1
ATOM 621 N N . LEU A 1 79 ? -10.979 -11.191 21.835 1.00 25.01 79 LEU A N 1
ATOM 622 C CA . LEU A 1 79 ? -10.177 -12.272 21.259 1.00 22.08 79 LEU A CA 1
ATOM 623 C C . LEU A 1 79 ? -10.550 -13.638 21.841 1.00 24.47 79 LEU A C 1
ATOM 624 O O . LEU A 1 79 ? -10.602 -13.820 23.065 1.00 22.58 79 LEU A O 1
ATOM 629 N N . GLY A 1 80 ? -10.806 -14.595 20.962 1.00 21.51 80 GLY A N 1
ATOM 630 C CA . GLY A 1 80 ? -11.051 -15.964 21.370 1.00 23.93 80 GLY A CA 1
ATOM 631 C C . GLY A 1 80 ? -10.131 -16.912 20.624 1.00 22.75 80 GLY A C 1
ATOM 632 O O . GLY A 1 80 ? -9.350 -16.489 19.782 1.00 24.52 80 GLY A O 1
ATOM 633 N N . PHE A 1 81 ? -10.246 -18.202 20.920 1.00 24.61 81 PHE A N 1
ATOM 634 C CA . PHE A 1 81 ? -9.382 -19.217 20.341 1.00 24.14 81 PHE A CA 1
ATOM 635 C C . PHE A 1 81 ? -10.217 -20.407 19.927 1.00 28.44 81 PHE A C 1
ATOM 636 O O . PHE A 1 81 ? -11.053 -20.884 20.699 1.00 30.16 81 PHE A O 1
ATOM 644 N N . VAL A 1 82 ? -10.002 -20.878 18.702 1.00 25.99 82 VAL A N 1
ATOM 645 C CA . VAL A 1 82 ? -10.627 -22.113 18.241 1.00 31.85 82 VAL A CA 1
ATOM 646 C C . VAL A 1 82 ? -9.560 -23.088 17.746 1.00 31.86 82 VAL A C 1
ATOM 647 O O . VAL A 1 82 ? -8.626 -22.698 17.038 1.00 32.83 82 VAL A O 1
ATOM 651 N N . GLU A 1 83 ? -9.705 -24.348 18.142 1.00 30.99 83 GLU A N 1
ATOM 652 C CA . GLU A 1 83 ? -8.893 -25.440 17.626 1.00 36.34 83 GLU A CA 1
ATOM 653 C C . GLU A 1 83 ? -9.479 -25.873 16.292 1.00 39.53 83 GLU A C 1
ATOM 654 O O . GLU A 1 83 ? -10.671 -26.159 16.199 1.00 39.34 83 GLU A O 1
ATOM 660 N N . ILE A 1 84 ? -8.636 -25.884 15.266 1.00 41.35 84 ILE A N 1
ATOM 661 C CA . ILE A 1 84 ? -9.025 -26.299 13.925 1.00 43.86 84 ILE A CA 1
ATOM 662 C C . ILE A 1 84 ? -8.015 -27.321 13.418 1.00 48.30 84 ILE A C 1
ATOM 663 O O . ILE A 1 84 ? -6.808 -27.077 13.462 1.00 43.69 84 ILE A O 1
ATOM 668 N N . ASP A 1 85 ? -8.502 -28.470 12.956 1.00 52.33 85 ASP A N 1
ATOM 669 C CA . ASP A 1 85 ? -7.620 -29.498 12.409 1.00 60.80 85 ASP A CA 1
ATOM 670 C C . ASP A 1 85 ? -7.909 -29.736 10.930 1.00 61.47 85 ASP A C 1
ATOM 671 O O . ASP A 1 85 ? -8.831 -30.472 10.596 1.00 68.63 85 ASP A O 1
ATOM 676 N N . PRO A 1 86 ? -7.113 -29.113 10.041 1.00 63.74 86 PRO A N 1
ATOM 677 C CA . PRO A 1 86 ? -7.314 -29.183 8.585 1.00 69.55 86 PRO A CA 1
ATOM 678 C C . PRO A 1 86 ? -7.357 -30.611 8.044 1.00 68.00 86 PRO A C 1
ATOM 679 O O . PRO A 1 86 ? -8.432 -31.036 7.617 1.00 65.67 86 PRO A O 1
ATOM 683 N N . MET B 1 1 ? -15.847 -23.707 32.047 1.00 31.38 1 MET B N 1
ATOM 684 C CA . MET B 1 1 ? -15.996 -22.340 32.540 1.00 31.80 1 MET B CA 1
ATOM 685 C C . MET B 1 1 ? -15.305 -21.342 31.610 1.00 29.51 1 MET B C 1
ATOM 686 O O . MET B 1 1 ? -14.203 -21.593 31.126 1.00 27.67 1 MET B O 1
ATOM 691 N N . ILE B 1 2 ? -15.958 -20.212 31.372 1.00 25.43 2 ILE B N 1
ATOM 692 C CA . ILE B 1 2 ? -15.386 -19.144 30.573 1.00 26.29 2 ILE B CA 1
ATOM 693 C C . ILE B 1 2 ? -14.724 -18.090 31.460 1.00 28.42 2 ILE B C 1
ATOM 694 O O . ILE B 1 2 ? -15.371 -17.532 32.344 1.00 22.94 2 ILE B O 1
ATOM 699 N N . TYR B 1 3 ? -13.435 -17.822 31.225 1.00 28.90 3 TYR B N 1
ATOM 700 C CA . TYR B 1 3 ? -12.714 -16.769 31.951 1.00 25.62 3 TYR B CA 1
ATOM 701 C C . TYR B 1 3 ? -12.160 -15.689 31.016 1.00 24.67 3 TYR B C 1
ATOM 702 O O . TYR B 1 3 ? -11.374 -15.982 30.118 1.00 24.47 3 TYR B O 1
ATOM 711 N N . PRO B 1 4 ? -12.562 -14.434 31.241 1.00 22.77 4 PRO B N 1
ATOM 712 C CA . PRO B 1 4 ? -11.912 -13.287 30.606 1.00 22.34 4 PRO B CA 1
ATOM 713 C C . PRO B 1 4 ? -10.433 -13.199 31.001 1.00 24.12 4 PRO B C 1
ATOM 714 O O . PRO B 1 4 ? -10.072 -13.550 32.134 1.00 20.41 4 PRO B O 1
ATOM 718 N N . ILE B 1 5 ? -9.589 -12.736 30.084 1.00 20.68 5 ILE B N 1
ATOM 719 C CA . ILE B 1 5 ? -8.200 -12.428 30.410 1.00 19.46 5 ILE B CA 1
ATOM 720 C C . ILE B 1 5 ? -7.846 -11.093 29.781 1.00 21.62 5 ILE B C 1
ATOM 721 O O . ILE B 1 5 ? -8.373 -10.759 28.714 1.00 21.13 5 ILE B O 1
ATOM 726 N N . PHE B 1 6 ? -6.961 -10.341 30.432 1.00 18.03 6 PHE B N 1
ATOM 727 C CA . PHE B 1 6 ? -6.415 -9.103 29.862 1.00 21.15 6 PHE B CA 1
ATOM 728 C C . PHE B 1 6 ? -5.043 -9.428 29.309 1.00 22.36 6 PHE B C 1
ATOM 729 O O . PHE B 1 6 ? -4.271 -10.128 29.962 1.00 21.80 6 PHE B O 1
ATOM 737 N N . ILE B 1 7 ? -4.734 -8.928 28.113 1.00 23.14 7 ILE B N 1
ATOM 738 C CA . ILE B 1 7 ? -3.459 -9.255 27.462 1.00 23.58 7 ILE B CA 1
ATOM 739 C C . ILE B 1 7 ? -2.695 -8.009 27.030 1.00 23.73 7 ILE B C 1
ATOM 740 O O . ILE B 1 7 ? -3.252 -7.133 26.368 1.00 22.88 7 ILE B O 1
ATOM 745 N N . PHE B 1 8 ? -1.412 -7.958 27.396 1.00 22.80 8 PHE B N 1
ATOM 746 C CA . PHE B 1 8 ? -0.529 -6.838 27.095 1.00 23.19 8 PHE B CA 1
ATOM 747 C C . PHE B 1 8 ? 0.760 -7.318 26.418 1.00 23.05 8 PHE B C 1
ATOM 748 O O . PHE B 1 8 ? 1.181 -8.457 26.604 1.00 24.72 8 PHE B O 1
ATOM 756 N N . LYS B 1 9 ? 1.392 -6.428 25.657 1.00 24.11 9 LYS B N 1
ATOM 757 C CA . LYS B 1 9 ? 2.673 -6.716 25.010 1.00 27.45 9 LYS B CA 1
ATOM 758 C C . LYS B 1 9 ? 3.871 -6.659 25.968 1.00 24.93 9 LYS B C 1
ATOM 759 O O . LYS B 1 9 ? 3.913 -5.819 26.853 1.00 26.67 9 LYS B O 1
ATOM 765 N N . THR B 1 10 ? 4.837 -7.547 25.769 1.00 26.20 10 THR B N 1
ATOM 766 C CA . THR B 1 10 ? 6.192 -7.373 26.302 1.00 30.62 10 THR B CA 1
ATOM 767 C C . THR B 1 10 ? 7.131 -7.390 25.090 1.00 35.28 10 THR B C 1
ATOM 768 O O . THR B 1 10 ? 6.680 -7.674 23.981 1.00 30.44 10 THR B O 1
ATOM 772 N N . VAL B 1 11 ? 8.418 -7.091 25.277 1.00 36.77 11 VAL B N 1
ATOM 773 C CA . VAL B 1 11 ? 9.365 -7.102 24.140 1.00 37.33 11 VAL B CA 1
ATOM 774 C C . VAL B 1 11 ? 9.359 -8.495 23.506 1.00 34.51 11 VAL B C 1
ATOM 775 O O . VAL B 1 11 ? 9.392 -8.661 22.289 1.00 45.37 11 VAL B O 1
ATOM 779 N N . GLU B 1 12 ? 9.213 -9.464 24.395 1.00 46.55 12 GLU B N 1
ATOM 780 C CA . GLU B 1 12 ? 9.403 -10.887 24.199 1.00 46.15 12 GLU B CA 1
ATOM 781 C C . GLU B 1 12 ? 8.173 -11.575 23.585 1.00 46.17 12 GLU B C 1
ATOM 782 O O . GLU B 1 12 ? 8.267 -12.596 22.898 1.00 42.88 12 GLU B O 1
ATOM 788 N N . GLY B 1 13 ? 7.004 -11.041 23.907 1.00 33.00 13 GLY B N 1
ATOM 789 C CA . GLY B 1 13 ? 5.756 -11.728 23.651 1.00 29.01 13 GLY B CA 1
ATOM 790 C C . GLY B 1 13 ? 4.627 -10.976 24.326 1.00 27.63 13 GLY B C 1
ATOM 791 O O . GLY B 1 13 ? 4.329 -9.843 23.963 1.00 26.51 13 GLY B O 1
ATOM 792 N N . PHE B 1 14 ? 4.027 -11.588 25.342 1.00 24.06 14 PHE B N 1
ATOM 793 C CA . PHE B 1 14 ? 2.862 -11.010 25.999 1.00 24.47 14 PHE B CA 1
ATOM 794 C C . PHE B 1 14 ? 2.844 -11.427 27.455 1.00 23.55 14 PHE B C 1
ATOM 795 O O . PHE B 1 14 ? 3.503 -12.395 27.836 1.00 23.83 14 PHE B O 1
ATOM 803 N N . ASP B 1 15 ? 2.057 -10.720 28.257 1.00 20.42 15 ASP B N 1
ATOM 804 C CA . ASP B 1 15 ? 1.706 -11.201 29.579 1.00 23.00 15 ASP B CA 1
ATOM 805 C C . ASP B 1 15 ? 0.298 -10.714 29.880 1.00 25.74 15 ASP B C 1
ATOM 806 O O . ASP B 1 15 ? -0.330 -10.060 29.035 1.00 23.85 15 ASP B O 1
ATOM 811 N N . GLY B 1 16 ? -0.204 -11.016 31.070 1.00 22.21 16 GLY B N 1
ATOM 812 C CA . GLY B 1 16 ? -1.545 -10.590 31.411 1.00 19.92 16 GLY B CA 1
ATOM 813 C C . GLY B 1 16 ? -2.017 -11.222 32.700 1.00 22.62 16 GLY B C 1
ATOM 814 O O . GLY B 1 16 ? -1.207 -11.733 33.480 1.00 21.72 16 GLY B O 1
ATOM 815 N N . TYR B 1 17 ? -3.328 -11.175 32.919 1.00 19.84 17 TYR B N 1
ATOM 816 C CA . TYR B 1 17 ? -3.935 -11.696 34.133 1.00 18.27 17 TYR B CA 1
ATOM 817 C C . TYR B 1 17 ? -5.429 -11.956 33.932 1.00 19.25 17 TYR B C 1
ATOM 818 O O . TYR B 1 17 ? -6.034 -11.538 32.934 1.00 19.90 17 TYR B O 1
ATOM 827 N N . PHE B 1 18 ? -5.996 -12.691 34.876 1.00 21.72 18 PHE B N 1
ATOM 828 C CA . PHE B 1 18 ? -7.434 -12.911 34.979 1.00 20.62 18 PHE B CA 1
ATOM 829 C C . PHE B 1 18 ? -8.046 -11.807 35.841 1.00 22.11 18 PHE B C 1
ATOM 830 O O . PHE B 1 18 ? -7.847 -11.809 37.068 1.00 22.60 18 PHE B O 1
ATOM 838 N N . PRO B 1 19 ? -8.809 -10.876 35.229 1.00 21.20 19 PRO B N 1
ATOM 839 C CA . PRO B 1 19 ? -9.416 -9.795 36.020 1.00 18.39 19 PRO B CA 1
ATOM 840 C C . PRO B 1 19 ? -10.342 -10.296 37.135 1.00 21.98 19 PRO B C 1
ATOM 841 O O . PRO B 1 19 ? -10.548 -9.591 38.121 1.00 24.41 19 PRO B O 1
ATOM 845 N N . ASP B 1 20 ? -10.888 -11.497 36.994 1.00 22.70 20 ASP B N 1
ATOM 846 C CA . ASP B 1 20 ? -11.768 -12.045 38.027 1.00 21.64 20 ASP B CA 1
ATOM 847 C C . ASP B 1 20 ? -10.998 -12.849 39.077 1.00 23.56 20 ASP B C 1
ATOM 848 O O . ASP B 1 20 ? -11.594 -13.430 39.974 1.00 23.90 20 ASP B O 1
ATOM 853 N N . ILE B 1 21 ? -9.681 -12.943 38.913 1.00 24.26 21 ILE B N 1
ATOM 854 C CA . ILE B 1 21 ? -8.849 -13.723 39.827 1.00 24.41 21 ILE B CA 1
ATOM 855 C C . ILE B 1 21 ? -7.633 -12.901 40.233 1.00 23.25 21 ILE B C 1
ATOM 856 O O . ILE B 1 21 ? -6.626 -12.879 39.534 1.00 22.93 21 ILE B O 1
ATOM 861 N N . ASP B 1 22 ? -7.741 -12.198 41.351 1.00 23.83 22 ASP B N 1
ATOM 862 C CA . ASP B 1 22 ? -6.660 -11.355 41.808 1.00 27.62 22 ASP B CA 1
ATOM 863 C C . ASP B 1 22 ? -5.445 -12.215 42.081 1.00 27.02 22 ASP B C 1
ATOM 864 O O . ASP B 1 22 ? -5.545 -13.273 42.696 1.00 22.88 22 ASP B O 1
ATOM 869 N N . GLY B 1 23 ? -4.310 -11.773 41.559 1.00 24.96 23 GLY B N 1
ATOM 870 C CA . GLY B 1 23 ? -3.050 -12.438 41.808 1.00 24.84 23 GLY B CA 1
ATOM 871 C C . GLY B 1 23 ? -2.690 -13.482 40.772 1.00 24.04 23 GLY B C 1
ATOM 872 O O . GLY B 1 23 ? -1.584 -14.009 40.815 1.00 22.18 23 GLY B O 1
ATOM 873 N N . CYS B 1 24 ? -3.605 -13.792 39.851 1.00 20.37 24 CYS B N 1
ATOM 874 C CA . CYS B 1 24 ? -3.314 -14.821 38.850 1.00 23.45 24 CYS B CA 1
ATOM 875 C C . CYS B 1 24 ? -2.770 -14.208 37.557 1.00 22.25 24 CYS B C 1
ATOM 876 O O . CYS B 1 24 ? -3.518 -13.629 36.767 1.00 22.53 24 CYS B O 1
ATOM 879 N N . PHE B 1 25 ? -1.467 -14.354 37.348 1.00 22.15 25 PHE B N 1
ATOM 880 C CA . PHE B 1 25 ? -0.782 -13.740 36.216 1.00 21.47 25 PHE B CA 1
ATOM 881 C C . PHE B 1 25 ? -0.210 -14.804 35.281 1.00 22.65 25 PHE B C 1
ATOM 882 O O . PHE B 1 25 ? 0.075 -15.928 35.696 1.00 20.07 25 PHE B O 1
ATOM 890 N N . PHE B 1 26 ? -0.026 -14.446 34.019 1.00 20.42 26 PHE B N 1
ATOM 891 C CA . PHE B 1 26 ? 0.536 -15.396 33.060 1.00 20.08 26 PHE B CA 1
ATOM 892 C C . PHE B 1 26 ? 1.371 -14.649 32.038 1.00 20.60 26 PHE B C 1
ATOM 893 O O . PHE B 1 26 ? 1.311 -13.424 31.963 1.00 21.08 26 PHE B O 1
ATOM 901 N N . ALA B 1 27 ? 2.145 -15.386 31.249 1.00 21.29 27 ALA B N 1
ATOM 902 C CA . ALA B 1 27 ? 2.943 -14.781 30.188 1.00 21.99 27 ALA B CA 1
ATOM 903 C C . ALA B 1 27 ? 3.313 -15.820 29.147 1.00 22.30 27 ALA B C 1
ATOM 904 O O . ALA B 1 27 ? 3.144 -17.015 29.365 1.00 22.45 27 ALA B O 1
ATOM 906 N N . GLY B 1 28 ? 3.837 -15.358 28.018 1.00 24.57 28 GLY B N 1
ATOM 907 C CA . GLY B 1 28 ? 4.230 -16.270 26.957 1.00 24.99 28 GLY B CA 1
ATOM 908 C C . GLY B 1 28 ? 4.871 -15.517 25.815 1.00 24.36 28 GLY B C 1
ATOM 909 O O . GLY B 1 28 ? 5.153 -14.324 25.922 1.00 24.96 28 GLY B O 1
ATOM 910 N N . ASN B 1 29 ? 5.079 -16.212 24.708 1.00 26.99 29 ASN B N 1
ATOM 911 C CA . ASN B 1 29 ? 5.872 -15.664 23.619 1.00 31.30 29 ASN B CA 1
ATOM 912 C C . ASN B 1 29 ? 5.220 -15.775 22.242 1.00 30.34 29 ASN B C 1
ATOM 913 O O . ASN B 1 29 ? 5.350 -14.882 21.395 1.00 31.07 29 ASN B O 1
ATOM 918 N N . THR B 1 30 ? 4.527 -16.884 22.033 1.00 29.33 30 THR B N 1
ATOM 919 C CA . THR B 1 30 ? 3.897 -17.174 20.761 1.00 32.46 30 THR B CA 1
ATOM 920 C C . THR B 1 30 ? 2.387 -17.058 20.894 1.00 31.11 30 THR B C 1
ATOM 921 O O . THR B 1 30 ? 1.849 -17.055 22.009 1.00 28.02 30 THR B O 1
ATOM 925 N N . PHE B 1 31 ? 1.699 -16.978 19.760 1.00 30.35 31 PHE B N 1
ATOM 926 C CA . PHE B 1 31 ? 0.251 -16.901 19.793 1.00 30.92 31 PHE B CA 1
ATOM 927 C C . PHE B 1 31 ? -0.354 -18.102 20.521 1.00 28.99 31 PHE B C 1
ATOM 928 O O . PHE B 1 31 ? -1.323 -17.963 21.273 1.00 27.76 31 PHE B O 1
ATOM 936 N N . ALA B 1 32 ? 0.197 -19.285 20.262 1.00 27.56 32 ALA B N 1
ATOM 937 C CA . ALA B 1 32 ? -0.336 -20.511 20.849 1.00 32.50 32 ALA B CA 1
ATOM 938 C C . ALA B 1 32 ? -0.169 -20.517 22.380 1.00 30.68 32 ALA B C 1
ATOM 939 O O . ALA B 1 32 ? -0.952 -21.148 23.086 1.00 32.12 32 ALA B O 1
ATOM 941 N N . ASP B 1 33 ? 0.832 -19.793 22.881 1.00 25.78 33 ASP B N 1
ATOM 942 C CA . ASP B 1 33 ? 1.086 -19.728 24.317 1.00 26.70 33 ASP B CA 1
ATOM 943 C C . ASP B 1 33 ? -0.015 -19.048 25.111 1.00 25.81 33 ASP B C 1
ATOM 944 O O . ASP B 1 33 ? -0.127 -19.283 26.314 1.00 26.66 33 ASP B O 1
ATOM 949 N N . ILE B 1 34 ? -0.800 -18.188 24.458 1.00 23.56 34 ILE B N 1
ATOM 950 C CA . ILE B 1 34 ? -1.735 -17.328 25.183 1.00 26.26 34 ILE B CA 1
ATOM 951 C C . ILE B 1 34 ? -2.748 -18.166 25.937 1.00 27.07 34 ILE B C 1
ATOM 952 O O . ILE B 1 34 ? -2.791 -18.120 27.169 1.00 27.77 34 ILE B O 1
ATOM 957 N N . SER B 1 35 ? -3.538 -18.957 25.214 1.00 26.67 35 SER B N 1
ATOM 958 C CA . SER B 1 35 ? -4.573 -19.765 25.862 1.00 29.01 35 SER B CA 1
ATOM 959 C C . SER B 1 35 ? -3.946 -20.853 26.741 1.00 29.18 35 SER B C 1
ATOM 960 O O . SER B 1 35 ? -4.396 -21.086 27.870 1.00 30.81 35 SER B O 1
ATOM 963 N N . LYS B 1 36 ? -2.903 -21.505 26.235 1.00 28.54 36 LYS B N 1
ATOM 964 C CA . LYS B 1 36 ? -2.202 -22.540 27.002 1.00 27.97 36 LYS B CA 1
ATOM 965 C C . LYS B 1 36 ? -1.660 -22.038 28.339 1.00 25.93 36 LYS B C 1
ATOM 966 O O . LYS B 1 36 ? -1.910 -22.643 29.379 1.00 24.30 36 LYS B O 1
ATOM 972 N N . ASN B 1 37 ? -0.889 -20.955 28.304 1.00 24.85 37 ASN B N 1
ATOM 973 C CA . ASN B 1 37 ? -0.231 -20.466 29.518 1.00 25.21 37 ASN B CA 1
ATOM 974 C C . ASN B 1 37 ? -1.227 -19.811 30.466 1.00 24.79 37 ASN B C 1
ATOM 975 O O . ASN B 1 37 ? -1.069 -19.892 31.695 1.00 25.19 37 ASN B O 1
ATOM 980 N N . ALA B 1 38 ? -2.255 -19.175 29.908 1.00 21.62 38 ALA B N 1
ATOM 981 C CA . ALA B 1 38 ? -3.327 -18.624 30.752 1.00 23.70 38 ALA B CA 1
ATOM 982 C C . ALA B 1 38 ? -3.956 -19.736 31.573 1.00 23.43 38 ALA B C 1
ATOM 983 O O . ALA B 1 38 ? -4.141 -19.603 32.786 1.00 22.65 38 ALA B O 1
ATOM 985 N N . GLU B 1 39 ? -4.247 -20.848 30.907 1.00 24.44 39 GLU B N 1
ATOM 986 C CA . GLU B 1 39 ? -4.903 -21.978 31.546 1.00 25.58 39 GLU B CA 1
ATOM 987 C C . GLU B 1 39 ? -4.017 -22.671 32.591 1.00 26.87 39 GLU B C 1
ATOM 988 O O . GLU B 1 39 ? -4.514 -23.122 33.623 1.00 26.24 39 GLU B O 1
ATOM 994 N N . GLU B 1 40 ? -2.716 -22.749 32.325 1.00 25.45 40 GLU B N 1
ATOM 995 C CA . GLU B 1 40 ? -1.778 -23.318 33.289 1.00 29.85 40 GLU B CA 1
ATOM 996 C C . GLU B 1 40 ? -1.630 -22.432 34.519 1.00 27.33 40 GLU B C 1
ATOM 997 O O . GLU B 1 40 ? -1.564 -22.936 35.637 1.00 26.53 40 GLU B O 1
ATOM 1003 N N . ALA B 1 41 ? -1.546 -21.118 34.309 1.00 22.70 41 ALA B N 1
ATOM 1004 C CA . ALA B 1 41 ? -1.442 -20.187 35.429 1.00 26.24 41 ALA B CA 1
ATOM 1005 C C . ALA B 1 41 ? -2.675 -20.314 36.342 1.00 24.51 41 ALA B C 1
ATOM 1006 O O . ALA B 1 41 ? -2.578 -20.250 37.570 1.00 24.13 41 ALA B O 1
ATOM 1008 N N . PHE B 1 42 ? -3.828 -20.528 35.727 1.00 23.68 42 PHE B N 1
ATOM 1009 C CA . PHE B 1 42 ? -5.051 -20.716 36.472 1.00 24.39 42 PHE B CA 1
ATOM 1010 C C . PHE B 1 42 ? -4.944 -21.965 37.336 1.00 23.36 42 PHE B C 1
ATOM 1011 O O . PHE B 1 42 ? -5.253 -21.942 38.526 1.00 23.86 42 PHE B O 1
ATOM 1019 N N . ALA B 1 43 ? -4.523 -23.064 36.722 1.00 24.97 43 ALA B N 1
ATOM 1020 C CA . ALA B 1 43 ? -4.420 -24.327 37.441 1.00 25.58 43 ALA B CA 1
ATOM 1021 C C . ALA B 1 43 ? -3.438 -24.210 38.612 1.00 27.16 43 ALA B C 1
ATOM 1022 O O . ALA B 1 43 ? -3.718 -24.667 39.722 1.00 26.40 43 ALA B O 1
ATOM 1024 N N . VAL B 1 44 ? -2.300 -23.566 38.367 1.00 25.37 44 VAL B N 1
ATOM 1025 C CA . VAL B 1 44 ? -1.312 -23.351 39.416 1.00 24.38 44 VAL B CA 1
ATOM 1026 C C . VAL B 1 44 ? -1.926 -22.528 40.554 1.00 25.85 44 VAL B C 1
ATOM 1027 O O . VAL B 1 44 ? -1.815 -22.896 41.734 1.00 25.96 44 VAL B O 1
ATOM 1031 N N . HIS B 1 45 ? -2.606 -21.441 40.194 1.00 24.18 45 HIS B N 1
ATOM 1032 C CA . HIS B 1 45 ? -3.158 -20.506 41.172 1.00 20.35 45 HIS B CA 1
ATOM 1033 C C . HIS B 1 45 ? -4.253 -21.121 42.067 1.00 24.04 45 HIS B C 1
ATOM 1034 O O . HIS B 1 45 ? -4.184 -21.039 43.308 1.00 20.01 45 HIS B O 1
ATOM 1041 N N . ILE B 1 46 ? -5.254 -21.741 41.444 1.00 22.80 46 ILE B N 1
ATOM 1042 C CA . ILE B 1 46 ? -6.351 -22.357 42.192 1.00 23.21 46 ILE B CA 1
ATOM 1043 C C . ILE B 1 46 ? -5.842 -23.476 43.108 1.00 25.98 46 ILE B C 1
ATOM 1044 O O . ILE B 1 46 ? -6.290 -23.607 44.244 1.00 26.63 46 I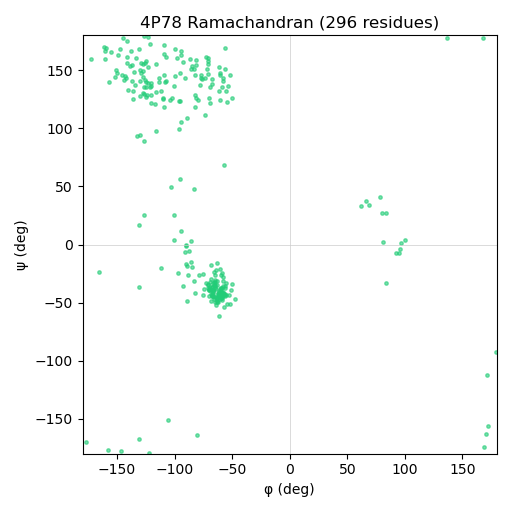LE B O 1
ATOM 1049 N N . GLU B 1 47 ? -4.891 -24.270 42.623 1.00 26.98 47 GLU B N 1
ATOM 1050 C CA . GLU B 1 47 ? -4.354 -25.362 43.430 1.00 31.11 47 GLU B CA 1
ATOM 1051 C C . GLU B 1 47 ? -3.619 -24.834 44.670 1.00 27.26 47 GLU B C 1
ATOM 1052 O O . GLU B 1 47 ? -3.719 -25.415 45.747 1.00 28.47 47 GLU B O 1
ATOM 1058 N N . ALA B 1 48 ? -2.910 -23.718 44.516 1.00 25.57 48 ALA B N 1
ATOM 1059 C CA . ALA B 1 48 ? -2.249 -23.055 45.638 1.00 25.47 48 ALA B CA 1
ATOM 1060 C C . ALA B 1 48 ? -3.261 -22.541 46.658 1.00 28.57 48 ALA B C 1
ATOM 1061 O O . ALA B 1 48 ? -3.075 -22.717 47.877 1.00 26.92 48 ALA B O 1
ATOM 1063 N N . LEU B 1 49 ? -4.328 -21.906 46.169 1.00 24.93 49 LEU B N 1
ATOM 1064 C CA . LEU B 1 49 ? -5.382 -21.409 47.054 1.00 25.23 49 LEU B CA 1
ATOM 1065 C C . LEU B 1 49 ? -5.965 -22.564 47.853 1.00 24.20 49 LEU B C 1
ATOM 1066 O O . LEU B 1 49 ? -6.134 -22.460 49.058 1.00 26.51 49 LEU B O 1
ATOM 1071 N N . MET B 1 50 ? -6.236 -23.671 47.174 1.00 24.40 50 MET B N 1
ATOM 1072 C CA . MET B 1 50 ? -6.853 -24.823 47.814 1.00 29.56 50 MET B CA 1
ATOM 1073 C C . MET B 1 50 ? -5.880 -25.490 48.797 1.00 30.23 50 MET B C 1
ATOM 1074 O O . MET B 1 50 ? -6.273 -25.914 49.881 1.00 26.62 50 MET B O 1
ATOM 1079 N N . ASN B 1 51 ? -4.610 -25.556 48.419 1.00 30.38 51 ASN B N 1
ATOM 1080 C CA . ASN B 1 51 ? -3.574 -26.083 49.302 1.00 29.60 51 ASN B CA 1
ATOM 1081 C C . ASN B 1 51 ? -3.489 -25.322 50.616 1.00 30.55 51 ASN B C 1
ATOM 1082 O O . ASN B 1 51 ? -3.317 -25.920 51.672 1.00 33.62 51 ASN B O 1
ATOM 1087 N N . GLU B 1 52 ? -3.614 -24.002 50.550 1.00 30.26 52 GLU B N 1
ATOM 1088 C CA . GLU B 1 52 ? -3.517 -23.165 51.739 1.00 27.48 52 GLU B CA 1
ATOM 1089 C C . GLU B 1 52 ? -4.866 -23.007 52.437 1.00 30.39 52 GLU B C 1
ATOM 1090 O O . GLU B 1 52 ? -4.940 -22.403 53.504 1.00 28.10 52 GLU B O 1
ATOM 1096 N N . GLY B 1 53 ? -5.922 -23.536 51.817 1.00 28.45 53 GLY B N 1
ATOM 1097 C CA . GLY B 1 53 ? -7.285 -23.330 52.278 1.00 26.07 53 GLY B CA 1
ATOM 1098 C C . GLY B 1 53 ? -7.730 -21.879 52.260 1.00 27.32 53 GLY B C 1
ATOM 1099 O O . GLY B 1 53 ? -8.493 -21.461 53.130 1.00 27.12 53 GLY B O 1
ATOM 1100 N N . PHE B 1 54 ? -7.232 -21.105 51.294 1.00 25.67 54 PHE B N 1
ATOM 1101 C CA . PHE B 1 54 ? -7.618 -19.691 51.126 1.00 26.87 54 PHE B CA 1
ATOM 1102 C C . PHE B 1 54 ? -8.902 -19.581 50.302 1.00 25.30 54 PHE B C 1
ATOM 1103 O O . PHE B 1 54 ? -9.187 -20.469 49.496 1.00 23.50 54 PHE B O 1
ATOM 1111 N N . PRO B 1 55 ? -9.675 -18.493 50.488 1.00 28.37 55 PRO B N 1
ATOM 1112 C CA . PRO B 1 55 ? -10.914 -18.341 49.700 1.00 27.61 55 PRO B CA 1
ATOM 1113 C C . PRO B 1 55 ? -10.671 -18.359 48.191 1.00 29.15 55 PRO B C 1
ATOM 1114 O O . PRO B 1 55 ? -9.655 -17.840 47.691 1.00 26.57 55 PRO B O 1
ATOM 1118 N N . LEU B 1 56 ? -11.605 -18.972 47.473 1.00 25.47 56 LEU B N 1
ATOM 1119 C CA . LEU B 1 56 ? -11.511 -19.055 46.024 1.00 23.68 56 LEU B CA 1
ATOM 1120 C C . LEU B 1 56 ? -12.057 -17.772 45.428 1.00 25.00 56 LEU B C 1
ATOM 1121 O O . LEU B 1 56 ? -12.904 -17.125 46.036 1.00 25.60 56 LEU B O 1
ATOM 1126 N N . PRO B 1 57 ? -11.552 -17.381 44.247 1.00 26.30 57 PRO B N 1
ATOM 1127 C CA . PRO B 1 57 ? -12.023 -16.149 43.608 1.00 24.40 57 PRO B CA 1
ATOM 1128 C C . PRO B 1 57 ? -13.526 -16.201 43.314 1.00 26.55 57 PRO B C 1
ATOM 1129 O O . PRO B 1 57 ? -14.064 -17.276 43.053 1.00 22.77 57 PRO B O 1
ATOM 1133 N N . SER B 1 58 ? -14.197 -15.059 43.374 1.00 25.30 58 SER B N 1
ATOM 1134 C CA . SER B 1 58 ? -15.612 -15.004 43.024 1.00 29.99 58 SER B CA 1
ATOM 1135 C C . SER B 1 58 ? -15.791 -15.422 41.563 1.00 26.45 58 SER B C 1
ATOM 1136 O O . SER B 1 58 ? -14.871 -15.281 40.774 1.00 26.51 58 SER B O 1
ATOM 1139 N N . PRO B 1 59 ? -16.966 -15.975 41.213 1.00 26.52 59 PRO B N 1
ATOM 1140 C CA . PRO B 1 59 ? -17.211 -16.433 39.837 1.00 28.95 59 PRO B CA 1
ATOM 1141 C C . PRO B 1 59 ? -16.893 -15.358 38.778 1.00 25.15 59 PRO B C 1
ATOM 1142 O O . PRO B 1 59 ? -17.067 -14.170 39.033 1.00 24.48 59 PRO B O 1
ATOM 1146 N N . PRO B 1 60 ? -16.407 -15.773 37.606 1.00 23.26 60 PRO B N 1
ATOM 1147 C CA . PRO B 1 60 ? -16.010 -14.779 36.599 1.00 23.85 60 PRO B CA 1
ATOM 1148 C C . PRO B 1 60 ? -17.215 -14.070 35.974 1.00 26.02 60 PRO B C 1
ATOM 1149 O O . PRO B 1 60 ? -18.263 -14.686 35.835 1.00 24.62 60 PRO B O 1
ATOM 1153 N N . LYS B 1 61 ? -17.065 -12.795 35.618 1.00 28.13 61 LYS B N 1
ATOM 1154 C CA . LYS B 1 61 ? -18.065 -12.093 34.816 1.00 28.41 61 LYS B CA 1
ATOM 1155 C C . LYS B 1 61 ? -18.060 -12.601 33.376 1.00 29.67 61 LYS B C 1
ATOM 1156 O O . LYS B 1 61 ? -17.074 -13.204 32.928 1.00 28.11 61 LYS B O 1
ATOM 1162 N N . ASP B 1 62 ? -19.147 -12.351 32.650 1.00 29.69 62 ASP B N 1
ATOM 1163 C CA . ASP B 1 62 ? -19.143 -12.524 31.191 1.00 26.84 62 ASP B CA 1
ATOM 1164 C C . ASP B 1 62 ? -18.075 -11.625 30.590 1.00 26.90 62 ASP B C 1
ATOM 1165 O O . ASP B 1 62 ? -17.968 -10.460 30.972 1.00 25.55 62 ASP B O 1
ATOM 1170 N N . PRO B 1 63 ? -17.288 -12.155 29.639 1.00 23.95 63 PRO B N 1
ATOM 1171 C CA . PRO B 1 63 ? -16.172 -11.398 29.057 1.00 25.60 63 PRO B CA 1
ATOM 1172 C C . PRO B 1 63 ? -16.567 -10.002 28.570 1.00 29.86 63 PRO B C 1
ATOM 1173 O O . PRO B 1 63 ? -15.807 -9.053 28.787 1.00 28.49 63 PRO B O 1
ATOM 1177 N N . HIS B 1 64 ? -17.749 -9.857 27.977 1.00 28.62 64 HIS B N 1
ATOM 1178 C CA . HIS B 1 64 ? -18.130 -8.570 27.401 1.00 29.96 64 HIS B CA 1
ATOM 1179 C C . HIS B 1 64 ? -18.367 -7.490 28.461 1.00 27.18 64 HIS B C 1
ATOM 1180 O O . HIS B 1 64 ? -18.341 -6.306 28.153 1.00 29.78 64 HIS B O 1
ATOM 1187 N N . ARG B 1 65 ? -18.556 -7.883 29.713 1.00 27.89 65 ARG B N 1
ATOM 1188 C CA . ARG B 1 65 ? -18.624 -6.907 30.793 1.00 27.71 65 ARG B CA 1
ATOM 1189 C C . ARG B 1 65 ? -17.323 -6.125 30.988 1.00 29.18 65 ARG B C 1
ATOM 1190 O O . ARG B 1 65 ? -17.332 -5.079 31.628 1.00 31.78 65 ARG B O 1
ATOM 1198 N N . TYR B 1 66 ? -16.209 -6.606 30.432 1.00 25.46 66 TYR B N 1
ATOM 1199 C CA . TYR B 1 66 ? -14.927 -5.923 30.623 1.00 23.65 66 TYR B CA 1
ATOM 1200 C C . TYR B 1 66 ? -14.529 -5.069 29.445 1.00 28.12 66 TYR B C 1
ATOM 1201 O O . TYR B 1 66 ? -13.442 -4.482 29.439 1.00 23.82 66 TYR B O 1
ATOM 1210 N N . ILE B 1 67 ? -15.404 -4.985 28.446 1.00 26.87 67 ILE B N 1
ATOM 1211 C CA . ILE B 1 67 ? -15.040 -4.319 27.192 1.00 32.82 67 ILE B CA 1
ATOM 1212 C C . ILE B 1 67 ? -14.566 -2.861 27.385 1.00 34.41 67 ILE B C 1
ATOM 1213 O O . ILE B 1 67 ? -13.637 -2.404 26.713 1.00 36.97 67 ILE B O 1
ATOM 1218 N N . ASP B 1 68 ? -15.146 -2.137 28.328 1.00 30.80 68 ASP B N 1
ATOM 1219 C CA . ASP B 1 68 ? -14.711 -0.751 28.502 1.00 39.28 68 ASP B CA 1
ATOM 1220 C C . ASP B 1 68 ? -13.745 -0.570 29.672 1.00 36.88 68 ASP B C 1
ATOM 1221 O O . ASP B 1 68 ? -13.659 0.519 30.234 1.00 39.63 68 ASP B O 1
ATOM 1226 N N . ASP B 1 69 ? -13.019 -1.622 30.040 1.00 33.62 69 ASP B N 1
ATOM 1227 C CA . ASP B 1 69 ? -12.175 -1.551 31.236 1.00 32.43 69 ASP B CA 1
ATOM 1228 C C . ASP B 1 69 ? -11.003 -0.610 31.000 1.00 25.37 69 ASP B C 1
ATOM 1229 O O . ASP B 1 69 ? -10.214 -0.812 30.088 1.00 29.91 69 ASP B O 1
ATOM 1234 N N . PRO B 1 70 ? -10.884 0.428 31.840 1.00 29.29 70 PRO B N 1
ATOM 1235 C CA . PRO B 1 70 ? -9.836 1.441 31.677 1.00 28.93 70 PRO B CA 1
ATOM 1236 C C . PRO B 1 70 ? -8.423 0.859 31.744 1.00 27.18 70 PRO B C 1
ATOM 1237 O O . PRO B 1 70 ? -7.519 1.448 31.164 1.00 27.81 70 PRO B O 1
ATOM 1241 N N . ARG B 1 71 ? -8.234 -0.271 32.425 1.00 26.25 71 ARG B N 1
ATOM 1242 C CA . ARG B 1 71 ? -6.899 -0.873 32.502 1.00 27.64 71 ARG B CA 1
ATOM 1243 C C . ARG B 1 71 ? -6.411 -1.294 31.111 1.00 28.10 71 ARG B C 1
ATOM 1244 O O . ARG B 1 71 ? -5.214 -1.225 30.820 1.00 26.02 71 ARG B O 1
ATOM 1252 N N . LEU B 1 72 ? -7.343 -1.739 30.264 1.00 27.11 72 LEU B N 1
ATOM 1253 C CA . LEU B 1 72 ? -7.030 -2.102 28.880 1.00 25.51 72 LEU B CA 1
ATOM 1254 C C . LEU B 1 72 ? -6.652 -0.869 28.061 1.00 27.82 72 LEU B C 1
ATOM 1255 O O . LEU B 1 72 ? -5.633 -0.861 27.360 1.00 27.06 72 LEU B O 1
ATOM 1260 N N . LYS B 1 73 ? -7.475 0.170 28.162 1.00 29.84 73 LYS B N 1
ATOM 1261 C CA . LYS B 1 73 ? -7.212 1.434 27.474 1.00 32.15 73 LYS B CA 1
ATOM 1262 C C . LYS B 1 73 ? -5.896 2.081 27.933 1.00 30.94 73 LYS B C 1
ATOM 1263 O O . LYS B 1 73 ? -5.104 2.548 27.119 1.00 36.41 73 LYS B O 1
ATOM 1269 N N . GLU B 1 74 ? -5.656 2.108 29.239 1.00 29.87 74 GLU B N 1
ATOM 1270 C CA . GLU B 1 74 ? -4.485 2.818 29.775 1.00 35.27 74 GLU B CA 1
ATOM 1271 C C . GLU B 1 74 ? -3.124 2.248 29.377 1.00 37.16 74 GLU B C 1
ATOM 1272 O O . GLU B 1 74 ? -2.144 2.995 29.239 1.00 34.48 74 GLU B O 1
ATOM 1278 N N . GLU B 1 75 ? -3.040 0.933 29.205 1.00 32.36 75 GLU B N 1
ATOM 1279 C CA . GLU B 1 75 ? -1.744 0.347 28.894 1.00 28.30 75 GLU B CA 1
ATOM 1280 C C . GLU B 1 75 ? -1.750 -0.523 27.639 1.00 26.33 75 GLU B C 1
ATOM 1281 O O . GLU B 1 75 ? -0.923 -1.422 27.492 1.00 29.51 75 GLU B O 1
ATOM 1287 N N . GLY B 1 76 ? -2.678 -0.246 26.731 1.00 26.83 76 GLY B N 1
ATOM 1288 C CA . GLY B 1 76 ? -2.673 -0.873 25.423 1.00 26.30 76 GLY B CA 1
ATOM 1289 C C . GLY B 1 76 ? -2.939 -2.368 25.443 1.00 27.86 76 GLY B C 1
ATOM 1290 O O . GLY B 1 76 ? -2.348 -3.109 24.663 1.00 25.00 76 GLY B O 1
ATOM 1291 N N . GLY B 1 77 ? -3.832 -2.809 26.325 1.00 24.73 77 GLY B N 1
ATOM 1292 C CA . GLY B 1 77 ? -4.154 -4.227 26.423 1.00 24.31 77 GLY B CA 1
ATOM 1293 C C . GLY B 1 77 ? -5.375 -4.607 25.600 1.00 26.13 77 GLY B C 1
ATOM 1294 O O . GLY B 1 77 ? -6.100 -3.737 25.145 1.00 24.44 77 GLY B O 1
ATOM 1295 N N . ILE B 1 78 ? -5.595 -5.905 25.402 1.00 23.46 78 ILE B N 1
ATOM 1296 C CA . ILE B 1 78 ? -6.812 -6.374 24.761 1.00 22.79 78 ILE B CA 1
ATOM 1297 C C . ILE B 1 78 ? -7.529 -7.379 25.643 1.00 23.41 78 ILE B C 1
ATOM 1298 O O . ILE B 1 78 ? -6.937 -7.996 26.532 1.00 21.39 78 ILE B O 1
ATOM 1303 N N . LEU B 1 79 ? -8.817 -7.526 25.389 1.00 22.18 79 LEU B N 1
ATOM 1304 C CA . LEU B 1 79 ? -9.655 -8.434 26.156 1.00 20.71 79 LEU B CA 1
ATOM 1305 C C . LEU B 1 79 ? -9.778 -9.767 25.427 1.00 22.44 79 LEU B C 1
ATOM 1306 O O . LEU B 1 79 ? -10.161 -9.800 24.259 1.00 22.65 79 LEU B O 1
ATOM 1311 N N . GLY B 1 80 ? -9.415 -10.857 26.098 1.00 20.40 80 GLY B N 1
ATOM 1312 C CA . GLY B 1 80 ? -9.593 -12.189 25.543 1.00 18.35 80 GLY B CA 1
ATOM 1313 C C . GLY B 1 80 ? -10.458 -13.035 26.464 1.00 20.91 80 GLY B C 1
ATOM 1314 O O . GLY B 1 80 ? -10.929 -12.550 27.492 1.00 18.09 80 GLY B O 1
ATOM 1315 N N . PHE B 1 81 ? -10.690 -14.291 26.087 1.00 20.78 81 PHE B N 1
ATOM 1316 C CA . PHE B 1 81 ? -11.291 -15.251 27.007 1.00 25.04 81 PHE B CA 1
ATOM 1317 C C . PHE B 1 81 ? -10.801 -16.640 26.670 1.00 24.92 81 PHE B C 1
ATOM 1318 O O . PHE B 1 81 ? -10.529 -16.949 25.509 1.00 24.72 81 PHE B O 1
ATOM 1326 N N . VAL B 1 82 ? -10.675 -17.463 27.703 1.00 22.01 82 VAL B N 1
ATOM 1327 C CA . VAL B 1 82 ? -10.304 -18.864 27.569 1.00 21.91 82 VAL B CA 1
ATOM 1328 C C . VAL B 1 82 ? -11.391 -19.728 28.201 1.00 26.39 82 VAL B C 1
ATOM 1329 O O . VAL B 1 82 ? -12.107 -19.284 29.099 1.00 24.89 82 VAL B O 1
ATOM 1333 N N . GLU B 1 83 ? -11.526 -20.954 27.713 1.00 27.10 83 GLU B N 1
ATOM 1334 C CA . GLU B 1 83 ? -12.437 -21.900 28.323 1.00 28.14 83 GLU B CA 1
ATOM 1335 C C . GLU B 1 83 ? -11.607 -22.862 29.149 1.00 33.15 83 GLU B C 1
ATOM 1336 O O . GLU B 1 83 ? -10.641 -23.448 28.667 1.00 33.78 83 GLU B O 1
ATOM 1342 N N . ILE B 1 84 ? -11.965 -22.988 30.414 1.00 30.84 84 ILE B N 1
ATOM 1343 C CA . ILE B 1 84 ? -11.207 -23.824 31.318 1.00 35.13 84 ILE B CA 1
ATOM 1344 C C . ILE B 1 84 ? -12.081 -24.967 31.795 1.00 38.85 84 ILE B C 1
ATOM 1345 O O . ILE B 1 84 ? -13.226 -24.762 32.189 1.00 37.76 84 ILE B O 1
ATOM 1350 N N . ASP B 1 85 ? -11.532 -26.174 31.710 1.00 44.88 85 ASP B N 1
ATOM 1351 C CA . ASP B 1 85 ? -12.197 -27.388 32.156 1.00 49.77 85 ASP B CA 1
ATOM 1352 C C . ASP B 1 85 ? -11.180 -28.335 32.804 1.00 54.13 85 ASP B C 1
ATOM 1353 O O . ASP B 1 85 ? -10.027 -28.401 32.368 1.00 54.24 85 ASP B O 1
ATOM 1358 N N . PRO B 1 86 ? -11.594 -29.054 33.862 1.00 52.19 86 PRO B N 1
ATOM 1359 C CA . PRO B 1 86 ? -10.725 -30.055 34.502 1.00 51.73 86 PRO B CA 1
ATOM 1360 C C . PRO B 1 86 ? -10.296 -31.189 33.559 1.00 54.47 86 PRO B C 1
ATOM 1361 O O . PRO B 1 86 ? -11.100 -31.705 32.774 1.00 54.18 86 PRO B O 1
ATOM 1365 N N . MET C 2 1 ? 11.645 -4.386 33.334 1.00 31.82 1 MET C N 1
ATOM 1366 C CA . MET C 2 1 ? 11.768 -5.141 34.576 1.00 30.98 1 MET C CA 1
ATOM 1367 C C . MET C 2 1 ? 11.680 -6.650 34.341 1.00 33.41 1 MET C C 1
ATOM 1368 O O . MET C 2 1 ? 10.884 -7.109 33.516 1.00 29.90 1 MET C O 1
ATOM 1373 N N . GLU C 2 2 ? 12.503 -7.410 35.068 1.00 28.90 2 GLU C N 1
ATOM 1374 C CA . GLU C 2 2 ? 12.495 -8.868 34.998 1.00 29.58 2 GLU C CA 1
ATOM 1375 C C . GLU C 2 2 ? 11.728 -9.478 36.156 1.00 28.80 2 GLU C C 1
ATOM 1376 O O . GLU C 2 2 ? 11.425 -8.793 37.128 1.00 30.00 2 GLU C O 1
ATOM 1382 N N . SER C 2 3 ? 11.456 -10.779 36.051 1.00 27.55 3 SER C N 1
ATOM 1383 C CA . SER C 2 3 ? 10.751 -11.525 37.084 1.00 27.31 3 SER C CA 1
ATOM 1384 C C . SER C 2 3 ? 11.395 -11.338 38.442 1.00 30.06 3 SER C C 1
ATOM 1385 O O . SER C 2 3 ? 10.702 -11.123 39.443 1.00 30.32 3 SER C O 1
ATOM 1388 N N . GLY C 2 4 ? 12.723 -11.401 38.459 1.00 28.07 4 GLY C N 1
ATOM 1389 C CA . GLY C 2 4 ? 13.492 -11.323 39.686 1.00 27.79 4 GLY C CA 1
ATOM 1390 C C . GLY C 2 4 ? 13.311 -10.012 40.407 1.00 29.47 4 GLY C C 1
ATOM 1391 O O . GLY C 2 4 ? 13.136 -9.995 41.628 1.00 30.67 4 GLY C O 1
ATOM 1392 N N . GLU C 2 5 ? 13.344 -8.909 39.666 1.00 27.22 5 GLU C N 1
ATOM 1393 C CA . GLU C 2 5 ? 13.140 -7.605 40.286 1.00 30.24 5 GLU C CA 1
ATOM 1394 C C . GLU C 2 5 ? 11.694 -7.434 40.797 1.00 31.04 5 GLU C C 1
ATOM 1395 O O . GLU C 2 5 ? 11.475 -6.829 41.852 1.00 33.17 5 GLU C O 1
ATOM 1401 N N . LEU C 2 6 ? 10.719 -7.973 40.065 1.00 27.44 6 LEU C N 1
ATOM 1402 C CA . LEU C 2 6 ? 9.318 -7.909 40.499 1.00 26.13 6 LEU C CA 1
ATOM 1403 C C . LEU C 2 6 ? 9.119 -8.662 41.815 1.00 24.86 6 LEU C C 1
ATOM 1404 O O . LEU C 2 6 ? 8.480 -8.159 42.735 1.00 22.83 6 LEU C O 1
ATOM 1409 N N . ILE C 2 7 ? 9.674 -9.867 41.893 1.00 24.40 7 ILE C N 1
ATOM 1410 C CA . ILE C 2 7 ? 9.635 -10.673 43.116 1.00 28.05 7 ILE C CA 1
ATOM 1411 C C . ILE C 2 7 ? 10.254 -9.923 44.310 1.00 28.16 7 ILE C C 1
ATOM 1412 O O . ILE C 2 7 ? 9.696 -9.912 45.412 1.00 26.16 7 ILE C O 1
ATOM 1417 N N . LYS C 2 8 ? 11.387 -9.266 44.092 1.00 27.75 8 LYS C N 1
ATOM 1418 C CA . LYS C 2 8 ? 11.995 -8.502 45.184 1.00 28.52 8 LYS C CA 1
ATOM 1419 C C . LYS C 2 8 ? 11.164 -7.259 45.544 1.00 27.88 8 LYS C C 1
ATOM 1420 O O . LYS C 2 8 ? 11.077 -6.897 46.710 1.00 26.14 8 LYS C O 1
ATOM 1426 N N . ARG C 2 9 ? 10.486 -6.651 44.571 1.00 27.68 9 ARG C N 1
ATOM 1427 C CA . ARG C 2 9 ? 9.549 -5.580 44.910 1.00 25.20 9 ARG C CA 1
ATOM 1428 C C . ARG C 2 9 ? 8.351 -6.110 45.700 1.00 25.34 9 ARG C C 1
ATOM 1429 O O . ARG C 2 9 ? 7.827 -5.420 46.581 1.00 25.69 9 ARG C O 1
ATOM 1437 N N . LEU C 2 10 ? 7.931 -7.339 45.411 1.00 23.48 10 LEU C N 1
ATOM 1438 C CA . LEU C 2 10 ? 6.838 -7.960 46.163 1.00 24.52 10 LEU C CA 1
ATOM 1439 C C . LEU C 2 10 ? 7.279 -8.289 47.600 1.00 27.67 10 LEU C C 1
ATOM 1440 O O . LEU C 2 10 ? 6.501 -8.154 48.552 1.00 24.51 10 LEU C O 1
ATOM 1445 N N . GLU C 2 11 ? 8.532 -8.704 47.753 1.00 24.74 11 GLU C N 1
ATOM 1446 C CA . GLU C 2 11 ? 9.084 -8.981 49.074 1.00 26.25 11 GLU C CA 1
ATOM 1447 C C . GLU C 2 11 ? 9.183 -7.699 49.889 1.00 26.42 11 GLU C C 1
ATOM 1448 O O . GLU C 2 11 ? 8.906 -7.703 51.086 1.00 30.82 11 GLU C O 1
ATOM 1454 N N . ASP C 2 12 ? 9.572 -6.609 49.239 1.00 25.88 12 ASP C N 1
ATOM 1455 C CA . ASP C 2 12 ? 9.596 -5.300 49.883 1.00 26.64 12 ASP C CA 1
ATOM 1456 C C . ASP C 2 12 ? 8.211 -4.911 50.410 1.00 32.75 12 ASP C C 1
ATOM 1457 O O . ASP C 2 12 ? 8.097 -4.159 51.370 1.00 32.43 12 ASP C O 1
ATOM 1462 N N . ALA C 2 13 ? 7.159 -5.428 49.780 1.00 30.09 13 ALA C N 1
ATOM 1463 C CA . ALA C 2 13 ? 5.801 -5.100 50.193 1.00 31.31 13 ALA C CA 1
ATOM 1464 C C . ALA C 2 13 ? 5.243 -6.137 51.161 1.00 33.71 13 ALA C C 1
ATOM 1465 O O . ALA C 2 13 ? 4.037 -6.144 51.441 1.00 31.92 13 ALA C O 1
ATOM 1467 N N . GLY C 2 14 ? 6.110 -7.016 51.663 1.00 27.92 14 GLY C N 1
ATOM 1468 C CA . GLY C 2 14 ? 5.713 -7.957 52.700 1.00 29.82 14 GLY C CA 1
ATOM 1469 C C . GLY C 2 14 ? 5.319 -9.348 52.228 1.00 33.02 14 GLY C C 1
ATOM 1470 O O . GLY C 2 14 ? 4.943 -10.197 53.038 1.00 33.30 14 GLY C O 1
ATOM 1471 N N . TRP C 2 15 ? 5.402 -9.586 50.922 1.00 25.51 15 TRP C N 1
ATOM 1472 C CA . TRP C 2 15 ? 5.121 -10.904 50.363 1.00 25.90 15 TRP C CA 1
ATOM 1473 C C . TRP C 2 15 ? 6.333 -11.825 50.493 1.00 27.75 15 TRP C C 1
ATOM 1474 O O . TRP C 2 15 ? 7.470 -11.361 50.558 1.00 25.48 15 TRP C O 1
ATOM 1485 N N . GLN C 2 16 ? 6.088 -13.133 50.520 1.00 27.11 16 GLN C N 1
ATOM 1486 C CA . GLN C 2 16 ? 7.174 -14.110 50.573 1.00 31.49 16 GLN C CA 1
ATOM 1487 C C . GLN C 2 16 ? 7.008 -15.139 49.469 1.00 24.49 16 GLN C C 1
ATOM 1488 O O . GLN C 2 16 ? 5.893 -15.513 49.156 1.00 26.32 16 GLN C O 1
ATOM 1494 N N . ILE C 2 17 ? 8.116 -15.597 48.900 1.00 27.27 17 ILE C N 1
ATOM 1495 C CA . ILE C 2 17 ? 8.104 -16.720 47.976 1.00 23.33 17 ILE C CA 1
ATOM 1496 C C . ILE C 2 17 ? 7.573 -17.944 48.695 1.00 28.88 17 ILE C C 1
ATOM 1497 O O . ILE C 2 17 ? 8.081 -18.336 49.748 1.00 27.54 17 ILE C O 1
ATOM 1502 N N . ARG C 2 18 ? 6.532 -18.530 48.124 1.00 25.03 18 ARG C N 1
ATOM 1503 C CA . ARG C 2 18 ? 5.953 -19.743 48.648 1.00 23.74 18 ARG C CA 1
ATOM 1504 C C . ARG C 2 18 ? 6.677 -20.935 48.013 1.00 23.86 18 ARG C C 1
ATOM 1505 O O . ARG C 2 18 ? 7.137 -21.852 48.692 1.00 22.23 18 ARG C O 1
ATOM 1513 N N . GLY C 2 19 ? 6.815 -20.897 46.696 1.00 23.68 19 GLY C N 1
ATOM 1514 C CA . GLY C 2 19 ? 7.521 -21.946 45.990 1.00 22.67 19 GLY C CA 1
ATOM 1515 C C . GLY C 2 19 ? 7.309 -21.845 44.497 1.00 26.13 19 GLY C C 1
ATOM 1516 O O . GLY C 2 19 ? 6.572 -20.978 44.017 1.00 26.99 19 GLY C O 1
ATOM 1517 N N . GLY C 2 20 ? 7.962 -22.740 43.767 1.00 25.37 20 GLY C N 1
ATOM 1518 C CA . GLY C 2 20 ? 7.842 -22.795 42.326 1.00 23.00 20 GLY C CA 1
ATOM 1519 C C . GLY C 2 20 ? 6.843 -23.868 41.961 1.00 27.47 20 GLY C C 1
ATOM 1520 O O . GLY C 2 20 ? 6.526 -24.761 42.750 1.00 30.25 20 GLY C O 1
ATOM 1521 N N . ARG C 2 21 ? 6.324 -23.779 40.757 1.00 24.64 21 ARG C N 1
ATOM 1522 C CA . ARG C 2 21 ? 5.456 -24.818 40.268 1.00 32.95 21 ARG C CA 1
ATOM 1523 C C . ARG C 2 21 ? 5.737 -24.961 38.777 1.00 39.07 21 ARG C C 1
ATOM 1524 O O . ARG C 2 21 ? 5.995 -23.972 38.094 1.00 32.63 21 ARG C O 1
ATOM 1532 N N . LYS C 2 22 ? 5.739 -26.190 38.282 1.00 41.57 22 LYS C N 1
ATOM 1533 C CA . LYS C 2 22 ? 6.129 -26.418 36.903 1.00 50.56 22 LYS C CA 1
ATOM 1534 C C . LYS C 2 22 ? 5.063 -27.206 36.157 1.00 58.37 22 LYS C C 1
ATOM 1535 O O . LYS C 2 22 ? 4.580 -28.242 36.629 1.00 59.32 22 LYS C O 1
ATOM 1541 N N . THR C 2 23 ? 4.682 -26.691 34.994 1.00 56.46 23 THR C N 1
ATOM 1542 C CA . THR C 2 23 ? 3.664 -27.333 34.175 1.00 61.08 23 THR C CA 1
ATOM 1543 C C . THR C 2 23 ? 4.160 -27.452 32.737 1.00 64.02 23 THR C C 1
ATOM 1544 O O . THR C 2 23 ? 5.341 -27.235 32.465 1.00 62.33 23 THR C O 1
ATOM 1548 N N . ASN C 2 24 ? 3.252 -27.776 31.820 1.00 63.85 24 ASN C N 1
ATOM 1549 C CA . ASN C 2 24 ? 3.622 -28.069 30.436 1.00 66.38 24 ASN C CA 1
ATOM 1550 C C . ASN C 2 24 ? 3.801 -26.854 29.513 1.00 69.37 24 ASN C C 1
ATOM 1551 O O . ASN C 2 24 ? 3.270 -26.851 28.401 1.00 78.30 24 ASN C O 1
ATOM 1556 N N . SER C 2 25 ? 4.536 -25.832 29.956 1.00 66.40 25 SER C N 1
ATOM 1557 C CA . SER C 2 25 ? 4.862 -24.684 29.094 1.00 64.40 25 SER C CA 1
ATOM 1558 C C . SER C 2 25 ? 5.981 -23.804 29.655 1.00 64.15 25 SER C C 1
ATOM 1559 O O . SER C 2 25 ? 6.654 -23.080 28.914 1.00 66.14 25 SER C O 1
ATOM 1562 N N . GLY C 2 26 ? 6.164 -23.869 30.968 1.00 65.45 26 GLY C N 1
ATOM 1563 C CA . GLY C 2 26 ? 7.155 -23.065 31.662 1.00 59.53 26 GLY C CA 1
ATOM 1564 C C . GLY C 2 26 ? 6.888 -23.189 33.146 1.00 51.32 26 GLY C C 1
ATOM 1565 O O . GLY C 2 26 ? 6.017 -23.962 33.549 1.00 52.15 26 GLY C O 1
ATOM 1566 N N . SER C 2 27 ? 7.616 -22.441 33.968 1.00 47.89 27 SER C N 1
ATOM 1567 C CA . SER C 2 27 ? 7.379 -22.525 35.399 1.00 37.41 27 SER C CA 1
ATOM 1568 C C . SER C 2 27 ? 6.712 -21.250 35.932 1.00 33.50 27 SER C C 1
ATOM 1569 O O . SER C 2 27 ? 6.506 -20.254 35.210 1.00 29.79 27 SER C O 1
ATOM 1572 N N . HIS C 2 28 ? 6.321 -21.329 37.193 1.00 26.73 28 HIS C N 1
ATOM 1573 C CA . HIS C 2 28 ? 5.584 -20.280 37.874 1.00 28.05 28 HIS C CA 1
ATOM 1574 C C . HIS C 2 28 ? 6.181 -20.126 39.256 1.00 25.62 28 HIS C C 1
ATOM 1575 O O . HIS C 2 28 ? 6.752 -21.076 39.784 1.00 25.88 28 HIS C O 1
ATOM 1582 N N . VAL C 2 29 ? 6.039 -18.944 39.842 1.00 23.65 29 VAL C N 1
ATOM 1583 C CA . VAL C 2 29 ? 6.381 -18.755 41.245 1.00 23.77 29 VAL C CA 1
ATOM 1584 C C . VAL C 2 29 ? 5.102 -18.291 41.967 1.00 24.45 29 VAL C C 1
ATOM 1585 O O . VAL C 2 29 ? 4.418 -17.386 41.491 1.00 22.35 29 VAL C O 1
ATOM 1589 N N . THR C 2 30 ? 4.748 -18.956 43.066 1.00 21.27 30 THR C N 1
ATOM 1590 C CA . THR C 2 30 ? 3.660 -18.481 43.922 1.00 22.02 30 THR C CA 1
ATOM 1591 C C . THR C 2 30 ? 4.207 -17.727 45.139 1.00 23.40 30 THR C C 1
ATOM 1592 O O . THR C 2 30 ? 5.282 -18.045 45.670 1.00 22.88 30 THR C O 1
ATOM 1596 N N . LEU C 2 31 ? 3.480 -16.704 45.559 1.00 22.88 31 LEU C N 1
ATOM 1597 C CA . LEU C 2 31 ? 3.868 -15.953 46.748 1.00 24.44 31 LEU C CA 1
ATOM 1598 C C . LEU C 2 31 ? 2.684 -15.840 47.673 1.00 26.08 31 LEU C C 1
ATOM 1599 O O . LEU C 2 31 ? 1.538 -15.925 47.234 1.00 25.34 31 LEU C O 1
ATOM 1604 N N . CYS C 2 32 ? 2.973 -15.640 48.952 1.00 24.67 32 CYS C N 1
ATOM 1605 C CA . CYS C 2 32 ? 1.950 -15.421 49.955 1.00 26.50 32 CYS C CA 1
ATOM 1606 C C . CYS C 2 32 ? 2.412 -14.315 50.889 1.00 30.27 32 CYS C C 1
ATOM 1607 O O . CYS C 2 32 ? 3.581 -13.936 50.888 1.00 28.60 32 CYS C O 1
ATOM 1610 N N . LYS C 2 33 ? 1.494 -13.802 51.694 1.00 32.77 33 LYS C N 1
ATOM 1611 C CA . LYS C 2 33 ? 1.810 -12.718 52.608 1.00 30.53 33 LYS C CA 1
ATOM 1612 C C . LYS C 2 33 ? 1.183 -13.031 53.954 1.00 33.43 33 LYS C C 1
ATOM 1613 O O . LYS C 2 33 ? -0.017 -13.288 54.031 1.00 33.53 33 LYS C O 1
ATOM 1619 N N . PRO C 2 34 ? 2.004 -13.028 55.020 1.00 37.88 34 PRO C N 1
ATOM 1620 C CA . PRO C 2 34 ? 1.563 -13.415 56.367 1.00 36.11 34 PRO C CA 1
ATOM 1621 C C . PRO C 2 34 ? 0.361 -12.596 56.815 1.00 36.29 34 PRO C C 1
ATOM 1622 O O . PRO C 2 34 ? 0.370 -11.377 56.649 1.00 34.28 34 PRO C O 1
ATOM 1626 N N . GLY C 2 35 ? -0.664 -13.263 57.341 1.00 37.88 35 GLY C N 1
ATOM 1627 C CA . GLY C 2 35 ? -1.871 -12.587 57.780 1.00 33.32 35 GLY C CA 1
ATOM 1628 C C . GLY C 2 35 ? -2.836 -12.270 56.647 1.00 45.98 35 GLY C C 1
ATOM 1629 O O . GLY C 2 35 ? -3.880 -11.652 56.862 1.00 49.59 35 GLY C O 1
ATOM 1630 N N . VAL C 2 36 ? -2.485 -12.684 55.433 1.00 42.70 36 VAL C N 1
ATOM 1631 C CA . VAL C 2 36 ? -3.315 -12.431 54.261 1.00 38.53 36 VAL C CA 1
ATOM 1632 C C . VAL C 2 36 ? -3.639 -13.762 53.590 1.00 38.45 36 VAL C C 1
ATOM 1633 O O . VAL C 2 36 ? -2.743 -14.567 53.324 1.00 39.84 36 VAL C O 1
ATOM 1637 N N . ARG C 2 37 ? -4.915 -14.003 53.323 1.00 32.85 37 ARG C N 1
ATOM 1638 C CA . ARG C 2 37 ? -5.310 -15.277 52.745 1.00 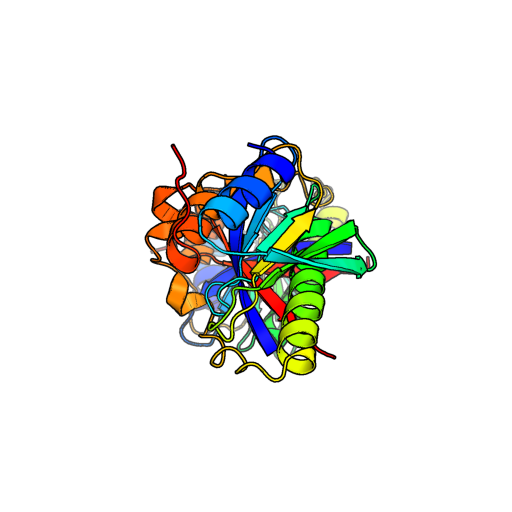37.29 37 ARG C CA 1
ATOM 1639 C C . ARG C 2 37 ? -5.414 -15.145 51.218 1.00 33.82 37 ARG C C 1
ATOM 1640 O O . ARG C 2 37 ? -6.462 -15.406 50.617 1.00 35.01 37 ARG C O 1
ATOM 1648 N N . LYS C 2 38 ? -4.312 -14.722 50.602 1.00 33.06 38 LYS C N 1
ATOM 1649 C CA . LYS C 2 38 ? -4.250 -14.567 49.153 1.00 30.35 38 LYS C CA 1
ATOM 1650 C C . LYS C 2 38 ? -2.977 -15.183 48.583 1.00 31.43 38 LYS C C 1
ATOM 1651 O O . LYS C 2 38 ? -1.993 -15.403 49.305 1.00 31.80 38 LYS C O 1
ATOM 1657 N N . ILE C 2 39 ? -3.006 -15.460 47.284 1.00 26.85 39 ILE C N 1
ATOM 1658 C CA . ILE C 2 39 ? -1.854 -15.978 46.563 1.00 22.39 39 ILE C CA 1
ATOM 1659 C C . ILE C 2 39 ? -1.575 -15.070 45.380 1.00 25.68 39 ILE C C 1
ATOM 1660 O O . ILE C 2 39 ? -2.504 -14.569 44.738 1.00 25.63 39 ILE C O 1
ATOM 1665 N N . ILE C 2 40 ? -0.300 -14.834 45.099 1.00 22.57 40 ILE C N 1
ATOM 1666 C CA . ILE C 2 40 ? 0.082 -14.265 43.817 1.00 22.24 40 ILE C CA 1
ATOM 1667 C C . ILE C 2 40 ? 0.797 -15.341 43.009 1.00 25.31 40 ILE C C 1
ATOM 1668 O O . ILE C 2 40 ? 1.732 -15.974 43.497 1.00 23.49 40 ILE C O 1
ATOM 1673 N N . THR C 2 41 ? 0.309 -15.584 41.792 1.00 20.70 41 THR C N 1
ATOM 1674 C CA . THR C 2 41 ? 0.953 -16.514 40.869 1.00 20.81 41 THR C CA 1
ATOM 1675 C C . THR C 2 41 ? 1.583 -15.736 39.716 1.00 22.03 41 THR C C 1
ATOM 1676 O O . THR C 2 41 ? 0.887 -15.041 38.960 1.00 22.70 41 THR C O 1
ATOM 1680 N N . LEU C 2 42 ? 2.903 -15.859 39.596 1.00 23.50 42 LEU C N 1
ATOM 1681 C CA . LEU C 2 42 ? 3.689 -15.168 38.572 1.00 24.81 42 LEU C CA 1
ATOM 1682 C C . LEU C 2 42 ? 4.300 -16.115 37.555 1.00 22.68 42 LEU C C 1
ATOM 1683 O O . LEU C 2 42 ? 4.795 -17.180 37.919 1.00 24.82 42 LEU C O 1
ATOM 1688 N N . PRO C 2 43 ? 4.295 -15.715 36.272 1.00 22.56 43 PRO C N 1
ATOM 1689 C CA . PRO C 2 43 ? 5.103 -16.428 35.275 1.00 23.47 43 PRO C CA 1
ATOM 1690 C C . PRO C 2 43 ? 6.591 -16.221 35.566 1.00 24.65 43 PRO C C 1
ATOM 1691 O O . PRO C 2 43 ? 6.976 -15.124 35.965 1.00 24.44 43 PRO C O 1
ATOM 1695 N N . TYR C 2 44 ? 7.420 -17.236 35.361 1.00 26.52 44 TYR C N 1
ATOM 1696 C CA . TYR C 2 44 ? 8.839 -17.098 35.692 1.00 25.28 44 TYR C CA 1
ATOM 1697 C C . TYR C 2 44 ? 9.666 -18.104 34.890 1.00 25.43 44 TYR C C 1
ATOM 1698 O O . TYR C 2 44 ? 9.246 -19.247 34.698 1.00 27.35 44 TYR C O 1
ATOM 1707 N N . PRO C 2 45 ? 10.840 -17.682 34.401 1.00 26.33 45 PRO C N 1
ATOM 1708 C CA . PRO C 2 45 ? 11.401 -16.330 34.482 1.00 26.58 45 PRO C CA 1
ATOM 1709 C C . PRO C 2 45 ? 11.098 -15.494 33.233 1.00 29.44 45 PRO C C 1
ATOM 1710 O O . PRO C 2 45 ? 11.006 -16.045 32.138 1.00 34.01 45 PRO C O 1
ATOM 1714 N N . ARG C 2 46 ? 10.942 -14.185 33.394 1.00 25.34 46 ARG C N 1
ATOM 1715 C CA . ARG C 2 46 ? 10.645 -13.305 32.270 1.00 27.82 46 ARG C CA 1
ATOM 1716 C C . ARG C 2 46 ? 11.679 -12.189 32.211 1.00 28.51 46 ARG C C 1
ATOM 1717 O O . ARG C 2 46 ? 12.051 -11.639 33.247 1.00 26.37 46 ARG C O 1
ATOM 1725 N N . LYS C 2 47 ? 12.122 -11.834 31.006 1.00 31.59 47 LYS C N 1
ATOM 1726 C CA . LYS C 2 47 ? 13.107 -10.765 30.838 1.00 31.73 47 LYS C CA 1
ATOM 1727 C C . LYS C 2 47 ? 12.452 -9.387 30.770 1.00 31.58 47 LYS C C 1
ATOM 1728 O O . LYS C 2 47 ? 13.121 -8.363 30.882 1.00 29.33 47 LYS C O 1
ATOM 1734 N N . ASP C 2 48 ? 11.142 -9.369 30.564 1.00 29.84 48 ASP C N 1
ATOM 1735 C CA . ASP C 2 48 ? 10.400 -8.123 30.411 1.00 29.29 48 ASP C CA 1
ATOM 1736 C C . ASP C 2 48 ? 8.979 -8.348 30.891 1.00 26.01 48 ASP C C 1
ATOM 1737 O O . ASP C 2 48 ? 8.418 -9.427 30.708 1.00 25.50 48 ASP C O 1
ATOM 1742 N N . ILE C 2 49 ? 8.403 -7.325 31.509 1.00 27.71 49 ILE C N 1
ATOM 1743 C CA . ILE C 2 49 ? 7.065 -7.409 32.072 1.00 24.06 49 ILE C CA 1
ATOM 1744 C C . ILE C 2 49 ? 6.305 -6.155 31.675 1.00 26.88 49 ILE C C 1
ATOM 1745 O O . ILE C 2 49 ? 6.861 -5.064 31.709 1.00 29.90 49 ILE C O 1
ATOM 1750 N N . SER C 2 50 ? 5.046 -6.299 31.274 1.00 24.01 50 SER C N 1
ATOM 1751 C CA . SER C 2 50 ? 4.319 -5.145 30.743 1.00 27.77 50 SER C CA 1
ATOM 1752 C C . SER C 2 50 ? 3.960 -4.155 31.848 1.00 26.67 50 SER C C 1
ATOM 1753 O O . SER C 2 50 ? 3.773 -4.535 33.007 1.00 23.46 50 SER C O 1
ATOM 1756 N N . LYS C 2 51 ? 3.865 -2.886 31.473 1.00 25.51 51 LYS C N 1
ATOM 1757 C CA . LYS C 2 51 ? 3.295 -1.877 32.346 1.00 28.16 51 LYS C CA 1
ATOM 1758 C C . LYS C 2 51 ? 1.875 -2.277 32.784 1.00 28.32 51 LYS C C 1
ATOM 1759 O O . LYS C 2 51 ? 1.476 -2.036 33.921 1.00 27.88 51 LYS C O 1
ATOM 1765 N N . GLY C 2 52 ? 1.113 -2.885 31.875 1.00 26.85 52 GLY C N 1
ATOM 1766 C CA . GLY C 2 52 ? -0.212 -3.392 32.213 1.00 25.21 52 GLY C CA 1
ATOM 1767 C C . GLY C 2 52 ? -0.169 -4.336 33.408 1.00 25.14 52 GLY C C 1
ATOM 1768 O O . GLY C 2 52 ? -0.913 -4.151 34.383 1.00 24.40 52 GLY C O 1
ATOM 1769 N N . LEU C 2 53 ? 0.711 -5.334 33.349 1.00 22.05 53 LEU C N 1
ATOM 1770 C CA . LEU C 2 53 ? 0.829 -6.287 34.442 1.00 22.12 53 LEU C CA 1
ATOM 1771 C C . LEU C 2 53 ? 1.281 -5.581 35.718 1.00 25.89 53 LEU C C 1
ATOM 1772 O O . LEU C 2 53 ? 0.691 -5.778 36.779 1.00 24.82 53 LEU C O 1
ATOM 1777 N N . LEU C 2 54 ? 2.325 -4.762 35.613 1.00 23.88 54 LEU C N 1
ATOM 1778 C CA . LEU C 2 54 ? 2.857 -4.064 36.785 1.00 26.63 54 LEU C CA 1
ATOM 1779 C C . LEU C 2 54 ? 1.790 -3.219 37.483 1.00 25.84 54 LEU C C 1
ATOM 1780 O O . LEU C 2 54 ? 1.706 -3.228 38.715 1.00 22.96 54 LEU C O 1
ATOM 1785 N N . ARG C 2 55 ? 0.973 -2.507 36.701 1.00 25.05 55 ARG C N 1
ATOM 1786 C CA . ARG C 2 55 ? -0.092 -1.666 37.261 1.00 24.69 55 ARG C CA 1
ATOM 1787 C C . ARG C 2 55 ? -1.065 -2.499 38.088 1.00 24.24 55 ARG C C 1
ATOM 1788 O O . ARG C 2 55 ? -1.564 -2.054 39.119 1.00 22.68 55 ARG C O 1
ATOM 1796 N N . GLN C 2 56 ? -1.337 -3.713 37.618 1.00 23.60 56 GLN C N 1
ATOM 1797 C CA . GLN C 2 56 ? -2.238 -4.620 38.316 1.00 22.68 56 GLN C CA 1
ATOM 1798 C C . GLN C 2 56 ? -1.561 -5.198 39.548 1.00 25.27 56 GLN C C 1
ATOM 1799 O O . GLN C 2 56 ? -2.193 -5.379 40.595 1.00 24.79 56 GLN C O 1
ATOM 1805 N N . ALA C 2 57 ? -0.271 -5.502 39.422 1.00 23.63 57 ALA C N 1
ATOM 1806 C CA . ALA C 2 57 ? 0.482 -5.998 40.575 1.00 25.68 57 ALA C CA 1
ATOM 1807 C C . ALA C 2 57 ? 0.457 -4.964 41.700 1.00 24.24 57 ALA C C 1
ATOM 1808 O O . ALA C 2 57 ? 0.237 -5.307 42.863 1.00 25.85 57 ALA C O 1
ATOM 1810 N N . GLN C 2 58 ? 0.663 -3.695 41.348 1.00 25.56 58 GLN C N 1
ATOM 1811 C CA . GLN C 2 58 ? 0.538 -2.612 42.328 1.00 30.23 58 GLN C CA 1
ATOM 1812 C C . GLN C 2 58 ? -0.866 -2.578 42.912 1.00 24.99 58 GLN C C 1
ATOM 1813 O O . GLN C 2 58 ? -1.056 -2.393 44.111 1.00 25.70 58 GLN C O 1
ATOM 1819 N N . LYS C 2 59 ? -1.858 -2.774 42.051 1.00 24.31 59 LYS C N 1
ATOM 1820 C CA . LYS C 2 59 ? -3.237 -2.694 42.473 1.00 24.88 59 LYS C CA 1
ATOM 1821 C C . LYS C 2 59 ? -3.539 -3.730 43.557 1.00 25.92 59 LYS C C 1
ATOM 1822 O O . LYS C 2 59 ? -4.188 -3.423 44.550 1.00 30.39 59 LYS C O 1
ATOM 1828 N N . ILE C 2 60 ? -3.006 -4.936 43.384 1.00 27.88 60 ILE C N 1
ATOM 1829 C CA . ILE C 2 60 ? -3.292 -6.084 44.254 1.00 26.76 60 ILE C CA 1
ATOM 1830 C C . ILE C 2 60 ? -2.307 -6.257 45.403 1.00 29.13 60 ILE C C 1
ATOM 1831 O O . ILE C 2 60 ? -2.680 -6.666 46.500 1.00 28.25 60 ILE C O 1
ATOM 1836 N N . ALA C 2 61 ? -1.039 -5.950 45.155 1.00 25.84 61 ALA C N 1
ATOM 1837 C CA . ALA C 2 61 ? -0.009 -6.273 46.127 1.00 26.93 61 ALA C CA 1
ATOM 1838 C C . ALA C 2 61 ? 0.601 -5.039 46.765 1.00 29.75 61 ALA C C 1
ATOM 1839 O O . ALA C 2 61 ? 1.206 -5.131 47.831 1.00 37.09 61 ALA C O 1
ATOM 1841 N N . GLY C 2 62 ? 0.458 -3.888 46.118 1.00 26.09 62 GLY C N 1
ATOM 1842 C CA . GLY C 2 62 ? 0.903 -2.644 46.720 1.00 32.87 62 GLY C CA 1
ATOM 1843 C C . GLY C 2 62 ? 2.394 -2.377 46.612 1.00 33.05 62 GLY C C 1
ATOM 1844 O O . GLY C 2 62 ? 2.974 -1.685 47.441 1.00 37.02 62 GLY C O 1
ATOM 1845 N N . ILE C 2 63 ? 3.015 -2.925 45.581 1.00 30.77 63 ILE C N 1
ATOM 1846 C CA . ILE C 2 63 ? 4.428 -2.695 45.333 1.00 32.77 63 ILE C CA 1
ATOM 1847 C C . ILE C 2 63 ? 4.703 -1.285 44.817 1.00 31.12 63 ILE C C 1
ATOM 1848 O O . ILE C 2 63 ? 3.797 -0.600 44.346 1.00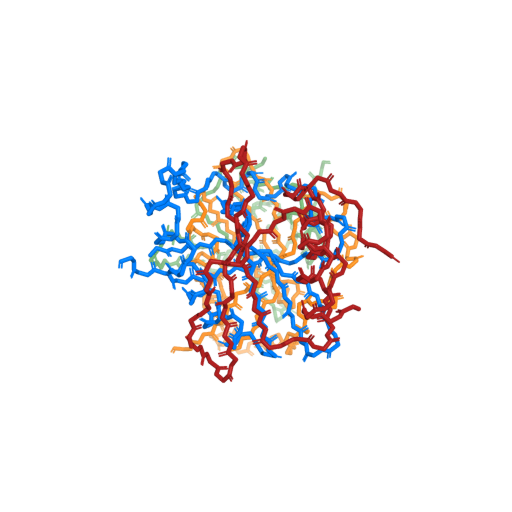 31.70 63 ILE C O 1
ATOM 1853 N N . LYS C 2 64 ? 5.960 -0.862 44.927 1.00 33.64 64 LYS C N 1
ATOM 1854 C CA . LYS C 2 64 ? 6.478 0.300 44.212 1.00 34.03 64 LYS C CA 1
ATOM 1855 C C . LYS C 2 64 ? 6.759 -0.098 42.776 1.00 35.38 64 LYS C C 1
ATOM 1856 O O . LYS C 2 64 ? 7.308 -1.172 42.538 1.00 34.68 64 LYS C O 1
ATOM 1862 N N . LEU C 2 65 ? 6.394 0.756 41.825 1.00 34.24 65 LEU C N 1
ATOM 1863 C CA . LEU C 2 65 ? 6.762 0.535 40.435 1.00 40.34 65 LEU C CA 1
ATOM 1864 C C . LEU C 2 65 ? 8.009 1.358 40.151 1.00 42.52 65 LEU C C 1
ATOM 1865 O O . LEU C 2 65 ? 8.784 1.042 39.257 1.00 39.49 65 LEU C O 1
ATOM 1870 N N . SER C 2 66 ? 8.183 2.408 40.949 1.00 45.75 66 SER C N 1
ATOM 1871 C CA . SER C 2 66 ? 9.323 3.314 40.870 1.00 46.20 66 SER C CA 1
ATOM 1872 C C . SER C 2 66 ? 9.433 3.947 39.493 1.00 51.99 66 SER C C 1
ATOM 1873 O O . SER C 2 66 ? 8.593 4.765 39.120 1.00 59.37 66 SER C O 1
ATOM 1876 N N . MET D 2 1 ? -29.641 -5.336 11.474 1.00 35.20 1 MET D N 1
ATOM 1877 C CA . MET D 2 1 ? -29.558 -5.921 10.135 1.00 39.12 1 MET D CA 1
ATOM 1878 C C . MET D 2 1 ? -29.428 -7.438 10.201 1.00 32.04 1 MET D C 1
ATOM 1879 O O . MET D 2 1 ? -28.618 -7.971 10.959 1.00 30.46 1 MET D O 1
ATOM 1884 N N . GLU D 2 2 ? -30.235 -8.127 9.404 1.00 30.36 2 GLU D N 1
ATOM 1885 C CA . GLU D 2 2 ? -30.222 -9.586 9.353 1.00 33.50 2 GLU D CA 1
ATOM 1886 C C . GLU D 2 2 ? -29.188 -10.094 8.360 1.00 32.50 2 GLU D C 1
ATOM 1887 O O . GLU D 2 2 ? -28.785 -9.362 7.462 1.00 28.39 2 GLU D O 1
ATOM 1893 N N . SER D 2 3 ? -28.785 -11.352 8.521 1.00 30.19 3 SER D N 1
ATOM 1894 C CA . SER D 2 3 ? -27.929 -12.041 7.549 1.00 32.86 3 SER D CA 1
ATOM 1895 C C . SER D 2 3 ? -28.407 -11.888 6.117 1.00 28.43 3 SER D C 1
ATOM 1896 O O . SER D 2 3 ? -27.619 -11.601 5.223 1.00 31.52 3 SER D O 1
ATOM 1899 N N . GLY D 2 4 ? -29.700 -12.095 5.905 1.00 28.60 4 GLY D N 1
ATOM 1900 C CA . GLY D 2 4 ? -30.271 -12.046 4.574 1.00 31.26 4 GLY D CA 1
ATOM 1901 C C . GLY D 2 4 ? -30.217 -10.661 3.961 1.00 32.27 4 GLY D C 1
ATOM 1902 O O . GLY D 2 4 ? -30.054 -10.520 2.749 1.00 30.73 4 GLY D O 1
ATOM 1903 N N . GLU D 2 5 ? -30.372 -9.641 4.802 1.00 31.88 5 GLU D N 1
ATOM 1904 C CA . GLU D 2 5 ? -30.297 -8.248 4.371 1.00 29.76 5 GLU D CA 1
ATOM 1905 C C . GLU D 2 5 ? -28.859 -7.930 3.947 1.00 29.96 5 GLU D C 1
ATOM 1906 O O . GLU D 2 5 ? -28.632 -7.331 2.886 1.00 27.50 5 GLU D O 1
ATOM 1912 N N . LEU D 2 6 ? -27.891 -8.371 4.752 1.00 23.02 6 LEU D N 1
ATOM 1913 C CA . LEU D 2 6 ? -26.474 -8.162 4.424 1.00 27.01 6 LEU D CA 1
ATOM 1914 C C . LEU D 2 6 ? -26.100 -8.847 3.100 1.00 27.90 6 LEU D C 1
ATOM 1915 O O . LEU D 2 6 ? -25.394 -8.264 2.267 1.00 27.58 6 LEU D O 1
ATOM 1920 N N . ILE D 2 7 ? -26.584 -10.071 2.901 1.00 28.80 7 ILE D N 1
ATOM 1921 C CA . ILE D 2 7 ? -26.335 -10.809 1.654 1.00 29.46 7 ILE D CA 1
ATOM 1922 C C . ILE D 2 7 ? -26.871 -10.058 0.423 1.00 29.98 7 ILE D C 1
ATOM 1923 O O . ILE D 2 7 ? -26.192 -9.960 -0.590 1.00 28.48 7 ILE D O 1
ATOM 1928 N N . LYS D 2 8 ? -28.082 -9.518 0.526 1.00 28.72 8 LYS D N 1
ATOM 1929 C CA . LYS D 2 8 ? -28.694 -8.793 -0.586 1.00 32.85 8 LYS D CA 1
ATOM 1930 C C . LYS D 2 8 ? -27.956 -7.495 -0.900 1.00 28.76 8 LYS D C 1
ATOM 1931 O O . LYS D 2 8 ? -27.807 -7.140 -2.065 1.00 27.33 8 LYS D O 1
ATOM 1937 N N . ARG D 2 9 ? -27.510 -6.783 0.133 1.00 27.82 9 ARG D N 1
ATOM 1938 C CA . ARG D 2 9 ? -26.680 -5.593 -0.066 1.00 26.36 9 ARG D CA 1
ATOM 1939 C C . ARG D 2 9 ? -25.392 -5.940 -0.817 1.00 26.86 9 ARG D C 1
ATOM 1940 O O . ARG D 2 9 ? -24.947 -5.184 -1.688 1.00 25.92 9 ARG D O 1
ATOM 1948 N N . LEU D 2 10 ? -24.800 -7.089 -0.489 1.00 24.84 10 LEU D N 1
ATOM 1949 C CA . LEU D 2 10 ? -23.584 -7.544 -1.175 1.00 26.57 10 LEU D CA 1
ATOM 1950 C C . LEU D 2 10 ? -23.870 -7.875 -2.639 1.00 28.50 10 LEU D C 1
ATOM 1951 O O . LEU D 2 10 ? -23.065 -7.572 -3.530 1.00 26.52 10 LEU D O 1
ATOM 1956 N N . GLU D 2 11 ? -25.011 -8.513 -2.879 1.00 26.79 11 GLU D N 1
ATOM 1957 C CA . GLU D 2 11 ? -25.453 -8.807 -4.242 1.00 31.00 11 GLU D CA 1
ATOM 1958 C C . GLU D 2 11 ? -25.676 -7.526 -5.050 1.00 29.64 11 GLU D C 1
ATOM 1959 O O . GLU D 2 11 ? -25.307 -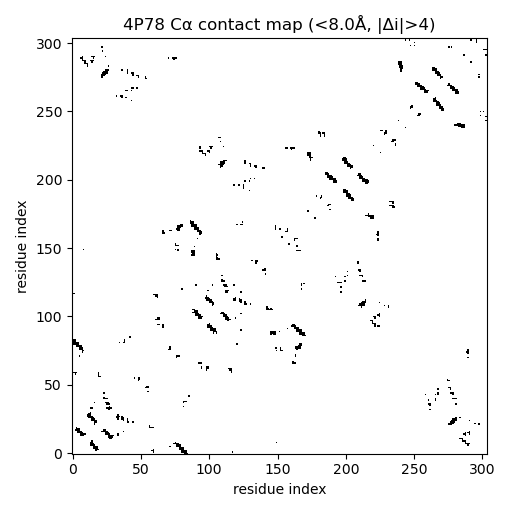7.454 -6.216 1.00 29.38 11 GLU D O 1
ATOM 1965 N N . ASP D 2 12 ? -26.285 -6.525 -4.422 1.00 30.12 12 ASP D N 1
ATOM 1966 C CA . ASP D 2 12 ? -26.454 -5.213 -5.040 1.00 32.02 12 ASP D CA 1
ATOM 1967 C C . ASP D 2 12 ? -25.114 -4.589 -5.432 1.00 33.49 12 ASP D C 1
ATOM 1968 O O . ASP D 2 12 ? -25.032 -3.830 -6.396 1.00 31.09 12 ASP D O 1
ATOM 1973 N N . ALA D 2 13 ? -24.073 -4.898 -4.663 1.00 30.89 13 ALA D N 1
ATOM 1974 C CA . ALA D 2 13 ? -22.732 -4.398 -4.945 1.00 30.21 13 ALA D CA 1
ATOM 1975 C C . ALA D 2 13 ? -21.990 -5.290 -5.932 1.00 30.32 13 ALA D C 1
ATOM 1976 O O . ALA D 2 13 ? -20.820 -5.054 -6.215 1.00 34.70 13 ALA D O 1
ATOM 1978 N N . GLY D 2 14 ? -22.651 -6.330 -6.429 1.00 29.32 14 GLY D N 1
ATOM 1979 C CA . GLY D 2 14 ? -22.065 -7.170 -7.463 1.00 29.30 14 GLY D CA 1
ATOM 1980 C C . GLY D 2 14 ? -21.451 -8.480 -6.991 1.00 31.49 14 GLY D C 1
ATOM 1981 O O . GLY D 2 14 ? -20.860 -9.219 -7.787 1.00 29.01 14 GLY D O 1
ATOM 1982 N N . TRP D 2 15 ? -21.577 -8.774 -5.700 1.00 28.23 15 TRP D N 1
ATOM 1983 C CA . TRP D 2 15 ? -21.143 -10.066 -5.176 1.00 29.24 15 TRP D CA 1
ATOM 1984 C C . TRP D 2 15 ? -22.145 -11.135 -5.607 1.00 28.64 15 TRP D C 1
ATOM 1985 O O . TRP D 2 15 ? -23.346 -10.873 -5.674 1.00 26.88 15 TRP D O 1
ATOM 1996 N N . GLN D 2 16 ? -21.651 -12.329 -5.914 1.00 27.33 16 GLN D N 1
ATOM 1997 C CA . GLN D 2 16 ? -22.513 -13.418 -6.386 1.00 27.25 16 GLN D CA 1
ATOM 1998 C C . GLN D 2 16 ? -22.441 -14.626 -5.467 1.00 28.16 16 GLN D C 1
ATOM 1999 O O . GLN D 2 16 ? -21.348 -15.030 -5.061 1.00 26.72 16 GLN D O 1
ATOM 2005 N N . ILE D 2 17 ? -23.597 -15.214 -5.163 1.00 23.15 17 ILE D N 1
ATOM 2006 C CA . ILE D 2 17 ? -23.659 -16.407 -4.330 1.00 25.70 17 ILE D CA 1
ATOM 2007 C C . ILE D 2 17 ? -23.102 -17.631 -5.063 1.00 28.87 17 ILE D C 1
ATOM 2008 O O . ILE D 2 17 ? -23.534 -17.948 -6.168 1.00 27.49 17 ILE D O 1
ATOM 2013 N N . ARG D 2 18 ? -22.134 -18.305 -4.445 1.00 25.18 18 ARG D N 1
ATOM 2014 C CA . ARG D 2 18 ? -21.501 -19.479 -5.036 1.00 25.15 18 ARG D CA 1
ATOM 2015 C C . ARG D 2 18 ? -22.260 -20.728 -4.634 1.00 27.51 18 ARG D C 1
ATOM 2016 O O . ARG D 2 18 ? -22.105 -21.783 -5.231 1.00 28.54 18 ARG D O 1
ATOM 2024 N N . GLY D 2 19 ? -23.054 -20.606 -3.581 1.00 28.90 19 GLY D N 1
ATOM 2025 C CA . GLY D 2 19 ? -23.745 -21.743 -3.011 1.00 29.01 19 GLY D CA 1
ATOM 2026 C C . GLY D 2 19 ? -23.644 -21.677 -1.504 1.00 30.33 19 GLY D C 1
ATOM 2027 O O . GLY D 2 19 ? -23.010 -20.773 -0.959 1.00 29.67 19 GLY D O 1
ATOM 2028 N N . GLY D 2 20 ? -24.273 -22.630 -0.828 1.00 30.02 20 GLY D N 1
ATOM 2029 C CA . GLY D 2 20 ? -24.287 -22.637 0.621 1.00 32.17 20 GLY D CA 1
ATOM 2030 C C . GLY D 2 20 ? -24.266 -24.058 1.133 1.00 38.84 20 GLY D C 1
ATOM 2031 O O . GLY D 2 20 ? -24.846 -24.951 0.504 1.00 39.09 20 GLY D O 1
ATOM 2032 N N . ARG D 2 21 ? -23.601 -24.261 2.269 1.00 28.88 21 ARG D N 1
ATOM 2033 C CA . ARG D 2 21 ? -23.437 -25.588 2.862 1.00 41.90 21 ARG D CA 1
ATOM 2034 C C . ARG D 2 21 ? -23.956 -25.704 4.279 1.00 40.61 21 ARG D C 1
ATOM 2035 O O . ARG D 2 21 ? -23.720 -24.832 5.117 1.00 38.84 21 ARG D O 1
ATOM 2043 N N . LYS D 2 22 ? -24.599 -26.847 4.514 1.00 46.78 22 LYS D N 1
ATOM 2044 C CA . LYS D 2 22 ? -25.300 -27.207 5.748 1.00 51.87 22 LYS D CA 1
ATOM 2045 C C . LYS D 2 22 ? -24.401 -27.127 7.004 1.00 55.50 22 LYS D C 1
ATOM 2046 O O . LYS D 2 22 ? -23.184 -27.307 6.912 1.00 63.91 22 LYS D O 1
ATOM 2052 N N . THR D 2 23 ? -25.008 -26.850 8.159 1.00 54.68 23 THR D N 1
ATOM 2053 C CA . THR D 2 23 ? -24.261 -26.358 9.319 1.00 59.54 23 THR D CA 1
ATOM 2054 C C . THR D 2 23 ? -24.995 -26.620 10.653 1.00 65.41 23 THR D C 1
ATOM 2055 O O . THR D 2 23 ? -25.998 -27.337 10.676 1.00 65.11 23 THR D O 1
ATOM 2059 N N . ASN D 2 24 ? -24.442 -26.152 11.773 1.00 68.21 24 ASN D N 1
ATOM 2060 C CA . ASN D 2 24 ? -25.061 -26.306 13.082 1.00 70.66 24 ASN D CA 1
ATOM 2061 C C . ASN D 2 24 ? -26.488 -25.700 13.161 1.00 70.78 24 ASN D C 1
ATOM 2062 O O . ASN D 2 24 ? -26.703 -24.706 13.857 1.00 73.72 24 ASN D O 1
ATOM 2067 N N . SER D 2 25 ? -27.446 -26.315 12.452 1.00 71.04 25 SER D N 1
ATOM 2068 C CA . SER D 2 25 ? -28.853 -25.857 12.339 1.00 65.35 25 SER D CA 1
ATOM 2069 C C . SER D 2 25 ? -29.064 -24.783 11.255 1.00 65.00 25 SER D C 1
ATOM 2070 O O . SER D 2 25 ? -30.125 -24.740 10.625 1.00 66.95 25 SER D O 1
ATOM 2073 N N . GLY D 2 26 ? -28.073 -23.925 11.028 1.00 55.30 26 GLY D N 1
ATOM 2074 C CA . GLY D 2 26 ? -28.143 -22.978 9.922 1.00 42.96 26 GLY D CA 1
ATOM 2075 C C . GLY D 2 26 ? -27.226 -23.408 8.785 1.00 45.41 26 GLY D C 1
ATOM 2076 O O . GLY D 2 26 ? -26.977 -24.600 8.612 1.00 44.88 26 GLY D O 1
ATOM 2077 N N . SER D 2 27 ? -26.716 -22.452 8.009 1.00 33.89 27 SER D N 1
ATOM 2078 C CA . SER D 2 27 ? -25.725 -22.766 6.979 1.00 35.95 27 SER D CA 1
ATOM 2079 C C . SER D 2 27 ? -24.685 -21.652 6.819 1.00 30.25 27 SER D C 1
ATOM 2080 O O . SER D 2 27 ? -24.752 -20.627 7.493 1.00 27.40 27 SER D O 1
ATOM 2083 N N . HIS D 2 28 ? -23.719 -21.867 5.933 1.00 25.14 28 HIS D N 1
ATOM 2084 C CA . HIS D 2 28 ? -22.825 -20.794 5.507 1.00 23.76 28 HIS D CA 1
ATOM 2085 C C . HIS D 2 28 ? -22.920 -20.597 3.982 1.00 25.94 28 HIS D C 1
ATOM 2086 O O . HIS D 2 28 ? -22.931 -21.557 3.233 1.00 24.81 28 HIS D O 1
ATOM 2093 N N . VAL D 2 29 ? -22.989 -19.348 3.533 1.00 20.40 29 VAL D N 1
ATOM 2094 C CA . VAL D 2 29 ? -23.003 -19.040 2.112 1.00 22.23 29 VAL D CA 1
ATOM 2095 C C . VAL D 2 29 ? -21.654 -18.420 1.722 1.00 25.35 29 VAL D C 1
ATOM 2096 O O . VAL D 2 29 ? -21.070 -17.653 2.503 1.00 24.08 29 VAL D O 1
ATOM 2100 N N . THR D 2 30 ? -21.113 -18.778 0.562 1.00 19.51 30 THR D N 1
ATOM 2101 C CA . THR D 2 30 ? -19.938 -18.052 0.105 1.00 21.72 30 THR D CA 1
ATOM 2102 C C . THR D 2 30 ? -20.311 -17.189 -1.091 1.00 23.13 30 THR D C 1
ATOM 2103 O O . THR D 2 30 ? -21.176 -17.543 -1.896 1.00 23.68 30 THR D O 1
ATOM 2107 N N . LEU D 2 31 ? -19.667 -16.034 -1.172 1.00 22.39 31 LEU D N 1
ATOM 2108 C CA . LEU D 2 31 ? -19.872 -15.101 -2.265 1.00 19.61 31 LEU D CA 1
ATOM 2109 C C . LEU D 2 31 ? -18.536 -14.696 -2.861 1.00 28.39 31 LEU D C 1
ATOM 2110 O O . LEU D 2 31 ? -17.517 -14.643 -2.158 1.00 23.25 31 LEU D O 1
ATOM 2115 N N . CYS D 2 32 ? -18.537 -14.431 -4.167 1.00 25.56 32 CYS D N 1
ATOM 2116 C CA . CYS D 2 32 ? -17.357 -13.897 -4.828 1.00 25.20 32 CYS D CA 1
ATOM 2117 C C . CYS D 2 32 ? -17.817 -12.825 -5.805 1.00 27.98 32 CYS D C 1
ATOM 2118 O O . CYS D 2 32 ? -18.951 -12.851 -6.265 1.00 28.23 32 CYS D O 1
ATOM 2121 N N . LYS D 2 33 ? -16.938 -11.880 -6.100 1.00 27.59 33 LYS D N 1
ATOM 2122 C CA . LYS D 2 33 ? -17.245 -10.801 -7.024 1.00 28.79 33 LYS D CA 1
ATOM 2123 C C . LYS D 2 33 ? -16.199 -10.770 -8.138 1.00 31.74 33 LYS D C 1
ATOM 2124 O O . LYS D 2 33 ? -14.997 -10.733 -7.852 1.00 30.45 33 LYS D O 1
ATOM 2130 N N . PRO D 2 34 ? -16.651 -10.795 -9.409 1.00 34.60 34 PRO D N 1
ATOM 2131 C CA . PRO D 2 34 ? -15.718 -10.762 -10.538 1.00 33.54 34 PRO D CA 1
ATOM 2132 C C . PRO D 2 34 ? -14.707 -9.637 -10.399 1.00 32.84 34 PRO D C 1
ATOM 2133 O O . PRO D 2 34 ? -15.093 -8.483 -10.208 1.00 37.98 34 PRO D O 1
ATOM 2137 N N . GLY D 2 35 ? -13.426 -9.976 -10.474 1.00 35.62 35 GLY D N 1
ATOM 2138 C CA . GLY D 2 35 ? -12.370 -8.989 -10.392 1.00 31.75 35 GLY D CA 1
ATOM 2139 C C . GLY D 2 35 ? -11.819 -8.829 -8.991 1.00 36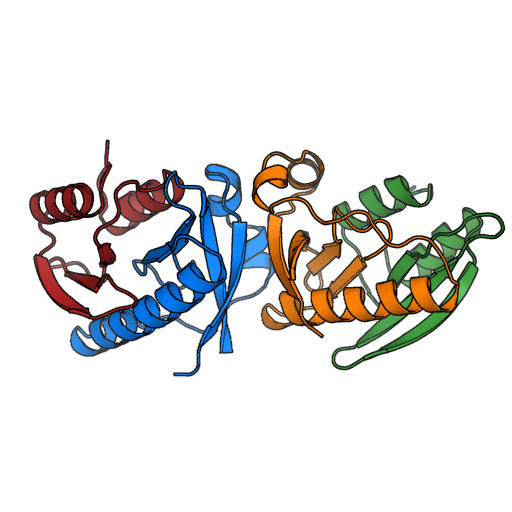.07 35 GLY D C 1
ATOM 2140 O O . GLY D 2 35 ? -10.837 -8.119 -8.779 1.00 40.56 35 GLY D O 1
ATOM 2141 N N . VAL D 2 36 ? -12.451 -9.483 -8.023 1.00 35.82 36 VAL D N 1
ATOM 2142 C CA . VAL D 2 36 ? -11.985 -9.417 -6.640 1.00 34.73 36 VAL D CA 1
ATOM 2143 C C . VAL D 2 36 ? -11.452 -10.779 -6.216 1.00 34.87 36 VAL D C 1
ATOM 2144 O O . VAL D 2 36 ? -12.095 -11.799 -6.431 1.00 32.76 36 VAL D O 1
ATOM 2148 N N . ARG D 2 37 ? -10.273 -10.807 -5.614 1.00 33.57 37 ARG D N 1
ATOM 2149 C CA . ARG D 2 37 ? -9.693 -12.090 -5.258 1.00 33.83 37 ARG D CA 1
ATOM 2150 C C . ARG D 2 37 ? -9.859 -12.336 -3.749 1.00 33.40 37 ARG D C 1
ATOM 2151 O O . ARG D 2 37 ? -8.933 -12.720 -3.029 1.00 30.48 37 ARG D O 1
ATOM 2159 N N . LYS D 2 38 ? -11.102 -12.130 -3.315 1.00 28.89 38 LYS D N 1
ATOM 2160 C CA . LYS D 2 38 ? -11.548 -12.434 -1.964 1.00 33.93 38 LYS D CA 1
ATOM 2161 C C . LYS D 2 38 ? -12.846 -13.252 -1.975 1.00 28.52 38 LYS D C 1
ATOM 2162 O O . LYS D 2 38 ? -13.669 -13.142 -2.893 1.00 28.64 38 LYS D O 1
ATOM 2168 N N . ILE D 2 39 ? -13.011 -14.078 -0.949 1.00 26.07 39 ILE D N 1
ATOM 2169 C CA . ILE D 2 39 ? -14.274 -14.762 -0.677 1.00 24.94 39 ILE D CA 1
ATOM 2170 C C . ILE D 2 39 ? -14.934 -14.137 0.560 1.00 22.70 39 ILE D C 1
ATOM 2171 O O . ILE D 2 39 ? -14.250 -13.788 1.518 1.00 23.47 39 ILE D O 1
ATOM 2176 N N . ILE D 2 40 ? -16.253 -13.983 0.529 1.00 22.32 40 ILE D N 1
ATOM 2177 C CA . ILE D 2 40 ? -16.998 -13.646 1.735 1.00 25.03 40 ILE D CA 1
ATOM 217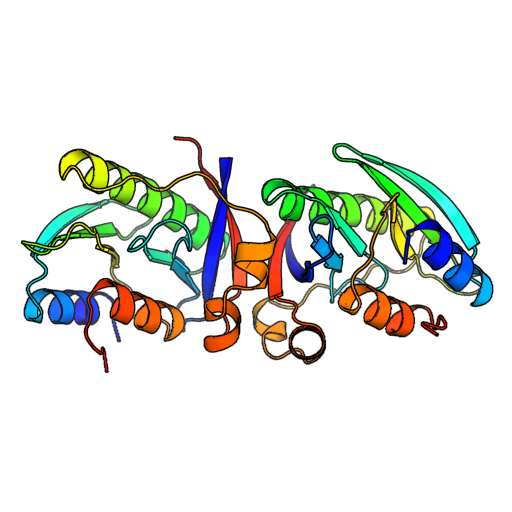8 C C . ILE D 2 40 ? -17.839 -14.851 2.164 1.00 20.87 40 ILE D C 1
ATOM 2179 O O . ILE D 2 40 ? -18.604 -15.394 1.378 1.00 22.03 40 ILE D O 1
ATOM 2184 N N . THR D 2 41 ? -17.661 -15.263 3.410 1.00 18.79 41 THR D N 1
ATOM 2185 C CA . THR D 2 41 ? -18.349 -16.412 3.983 1.00 21.71 41 THR D CA 1
ATOM 2186 C C . THR D 2 41 ? -19.225 -15.933 5.147 1.00 25.10 41 THR D C 1
ATOM 2187 O O . THR D 2 41 ? -18.721 -15.331 6.101 1.00 23.29 41 THR D O 1
ATOM 2191 N N . LEU D 2 42 ? -20.531 -16.177 5.059 1.00 20.57 42 LEU D N 1
ATOM 2192 C CA . LEU D 2 42 ? -21.459 -15.690 6.070 1.00 20.74 42 LEU D CA 1
ATOM 2193 C C . LEU D 2 42 ? -22.373 -16.788 6.578 1.00 21.17 42 LEU D C 1
ATOM 2194 O O . LEU D 2 42 ? -22.834 -17.622 5.796 1.00 22.53 42 LEU D O 1
ATOM 2199 N N . PRO D 2 43 ? -22.649 -16.782 7.894 1.00 23.23 43 PRO D N 1
ATOM 2200 C CA . PRO D 2 43 ? -23.661 -17.662 8.473 1.00 22.18 43 PRO D CA 1
ATOM 2201 C C . PRO D 2 43 ? -25.050 -17.109 8.189 1.00 24.06 43 PRO D C 1
ATOM 2202 O O . PRO D 2 43 ? -25.210 -15.885 8.136 1.00 20.89 43 PRO D O 1
ATOM 2206 N N . TYR D 2 44 ? -26.029 -17.985 7.985 1.00 22.77 44 TYR D N 1
ATOM 2207 C CA . TYR D 2 44 ? -27.414 -17.552 7.831 1.00 25.47 44 TYR D CA 1
ATOM 2208 C C . TYR D 2 44 ? -28.340 -18.667 8.325 1.00 27.50 44 TYR D C 1
ATOM 2209 O O . TYR D 2 44 ? -27.975 -19.842 8.264 1.00 27.43 44 TYR D O 1
ATOM 2218 N N . PRO D 2 45 ? -29.529 -18.306 8.836 1.00 24.80 45 PRO D N 1
ATOM 2219 C CA . PRO D 2 45 ? -29.975 -16.932 9.052 1.00 24.99 45 PRO D CA 1
ATOM 2220 C C . PRO D 2 45 ? -29.398 -16.383 10.341 1.00 26.46 45 PRO D C 1
ATOM 2221 O O . PRO D 2 45 ? -28.978 -17.150 11.201 1.00 27.30 45 PRO D O 1
ATOM 2225 N N . ARG D 2 46 ? -29.351 -15.068 10.457 1.00 26.18 46 ARG D N 1
ATOM 2226 C CA . ARG D 2 46 ? -29.036 -14.431 11.723 1.00 30.45 46 ARG D CA 1
ATOM 2227 C C . ARG D 2 46 ? -29.951 -13.228 11.803 1.00 35.53 46 ARG D C 1
ATOM 2228 O O . ARG D 2 46 ? -30.090 -12.490 10.831 1.00 29.50 46 ARG D O 1
ATOM 2236 N N . LYS D 2 47 ? -30.597 -13.041 12.949 1.00 36.55 47 LYS D N 1
ATOM 2237 C CA . LYS D 2 47 ? -31.593 -11.986 13.082 1.00 38.72 47 LYS D CA 1
ATOM 2238 C C . LYS D 2 47 ? -30.917 -10.642 13.280 1.00 37.30 47 LYS D C 1
ATOM 2239 O O . LYS D 2 47 ? -31.456 -9.593 12.931 1.00 34.03 47 LYS D O 1
ATOM 2245 N N . ASP D 2 48 ? -29.711 -10.684 13.822 1.00 30.51 48 ASP D N 1
ATOM 2246 C CA . ASP D 2 48 ? -28.997 -9.468 14.136 1.00 30.42 48 ASP D CA 1
ATOM 2247 C C . ASP D 2 48 ? -27.508 -9.656 13.850 1.00 33.46 48 ASP D C 1
ATOM 2248 O O . ASP D 2 48 ? -26.972 -10.750 14.024 1.00 37.00 48 ASP D O 1
ATOM 2253 N N . ILE D 2 49 ? -26.857 -8.596 13.389 1.00 29.94 49 ILE D N 1
ATOM 2254 C CA . ILE D 2 49 ? -25.444 -8.635 13.053 1.00 30.56 49 ILE D CA 1
ATOM 2255 C C . ILE D 2 49 ? -24.735 -7.505 13.795 1.00 29.50 49 ILE D C 1
ATOM 2256 O O . ILE D 2 49 ? -25.232 -6.379 13.819 1.00 28.32 49 ILE D O 1
ATOM 2261 N N . SER D 2 50 ? -23.582 -7.796 14.392 1.00 24.92 50 SER D N 1
ATOM 2262 C CA . SER D 2 50 ? -22.871 -6.793 15.187 1.00 26.41 50 SER D CA 1
ATOM 2263 C C . SER D 2 50 ? -22.258 -5.706 14.319 1.00 26.56 50 SER D C 1
ATOM 2264 O O . SER D 2 50 ? -21.953 -5.921 13.137 1.00 26.48 50 SER D O 1
ATOM 2267 N N . LYS D 2 51 ? -22.050 -4.534 14.905 1.00 27.66 51 LYS D N 1
ATOM 2268 C CA . LYS D 2 51 ? -21.408 -3.469 14.157 1.00 28.83 51 LYS D CA 1
ATOM 2269 C C . LYS D 2 51 ? -19.957 -3.849 13.893 1.00 26.60 51 LYS D C 1
ATOM 2270 O O . LYS D 2 51 ? -19.385 -3.438 12.887 1.00 27.02 51 LYS D O 1
ATOM 2276 N N . GLY D 2 52 ? -19.367 -4.640 14.792 1.00 28.09 52 GLY D N 1
ATOM 2277 C CA . GLY D 2 52 ? -18.015 -5.144 14.584 1.00 23.67 52 GLY D CA 1
ATOM 2278 C C . GLY D 2 52 ? -17.905 -5.960 13.296 1.00 24.62 52 GLY D C 1
ATOM 2279 O O . GLY D 2 52 ? -16.999 -5.768 12.486 1.00 24.39 52 GLY D O 1
ATOM 2280 N N . LEU D 2 53 ? -18.848 -6.873 13.104 1.00 22.50 53 LEU D N 1
ATOM 2281 C CA . LEU D 2 53 ? -18.892 -7.684 11.899 1.00 25.47 53 LEU D CA 1
ATOM 2282 C C . LEU D 2 53 ? -19.115 -6.807 10.659 1.00 24.57 53 LEU D C 1
ATOM 2283 O O . LEU D 2 53 ? -18.392 -6.936 9.664 1.00 24.49 53 LEU D O 1
ATOM 2288 N N . LEU D 2 54 ? -20.117 -5.934 10.728 1.00 22.25 54 LEU D N 1
ATOM 2289 C CA . LEU D 2 54 ? -20.488 -5.071 9.603 1.00 24.38 54 LEU D CA 1
ATOM 2290 C C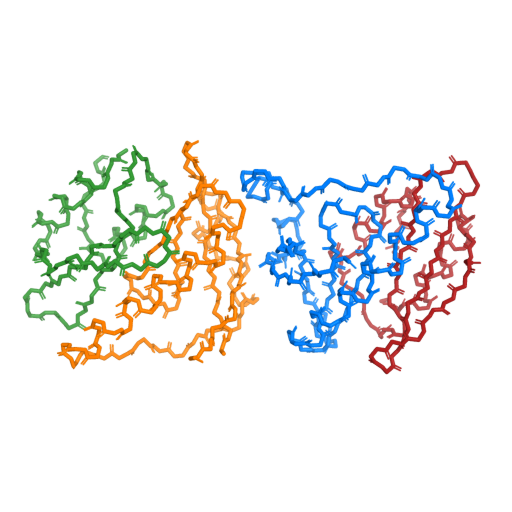 . LEU D 2 54 ? -19.329 -4.185 9.147 1.00 25.01 54 LEU D C 1
ATOM 2291 O O . LEU D 2 54 ? -19.074 -4.042 7.956 1.00 26.83 54 LEU D O 1
ATOM 2296 N N . ARG D 2 55 ? -18.623 -3.612 10.114 1.00 26.14 55 ARG D N 1
ATOM 2297 C CA . ARG D 2 55 ? -17.440 -2.806 9.856 1.00 26.82 55 ARG D CA 1
ATOM 2298 C C . ARG D 2 55 ? -16.388 -3.563 9.060 1.00 26.69 55 ARG D C 1
ATOM 2299 O O . ARG D 2 55 ? -15.796 -3.021 8.118 1.00 26.60 55 ARG D O 1
ATOM 2307 N N . GLN D 2 56 ? -16.143 -4.812 9.445 1.00 24.21 56 GLN D N 1
ATOM 2308 C CA . GLN D 2 56 ? -15.201 -5.657 8.713 1.00 24.20 56 GLN D CA 1
ATOM 2309 C C . GLN D 2 56 ? -15.782 -6.047 7.349 1.00 24.01 56 GLN D C 1
ATOM 2310 O O . GLN D 2 56 ? -15.062 -6.094 6.347 1.00 25.66 56 GLN D O 1
ATOM 2316 N N . ALA D 2 57 ? -17.086 -6.314 7.305 1.00 23.77 57 ALA D N 1
ATOM 2317 C CA . ALA D 2 57 ? -17.727 -6.631 6.031 1.00 24.55 57 ALA D CA 1
ATOM 2318 C C . ALA D 2 57 ? -17.583 -5.452 5.066 1.00 25.43 57 ALA D C 1
ATOM 2319 O O . ALA D 2 57 ? -17.364 -5.645 3.876 1.00 26.61 57 ALA D O 1
ATOM 2321 N N . GLN D 2 58 ? -17.696 -4.231 5.587 1.00 28.39 58 GLN D N 1
ATOM 2322 C CA . GLN D 2 58 ? -17.524 -3.031 4.767 1.00 27.41 58 GLN D CA 1
ATOM 2323 C C . GLN D 2 58 ? -16.143 -2.986 4.123 1.00 30.80 58 GLN D C 1
ATOM 2324 O O . GLN D 2 58 ? -16.005 -2.621 2.947 1.00 29.10 58 GLN D O 1
ATOM 2330 N N . LYS D 2 59 ? -15.123 -3.354 4.898 1.00 26.36 59 LYS D N 1
ATOM 2331 C CA . LYS D 2 59 ? -13.758 -3.331 4.408 1.00 27.22 59 LYS D CA 1
ATOM 2332 C C . LYS D 2 59 ? -13.562 -4.349 3.291 1.00 26.85 59 LYS D C 1
ATOM 2333 O O . LYS D 2 59 ? -12.964 -4.038 2.260 1.00 30.05 59 LYS D O 1
ATOM 2339 N N . ILE D 2 60 ? -14.072 -5.560 3.472 1.00 23.99 60 ILE D N 1
ATOM 2340 C CA . ILE D 2 60 ? -13.882 -6.593 2.454 1.00 25.67 60 ILE D CA 1
ATOM 2341 C C . ILE D 2 60 ? -14.683 -6.311 1.169 1.00 27.10 60 ILE D C 1
ATOM 2342 O O . ILE D 2 60 ? -14.207 -6.557 0.073 1.00 29.40 60 ILE D O 1
ATOM 2347 N N . ALA D 2 61 ? -15.906 -5.814 1.313 1.00 23.18 61 ALA D N 1
ATOM 2348 C CA . ALA D 2 61 ? -16.754 -5.564 0.154 1.00 28.01 61 ALA D CA 1
ATOM 2349 C C . ALA D 2 61 ? -16.465 -4.198 -0.478 1.00 29.01 61 ALA D C 1
ATOM 2350 O O . ALA D 2 61 ? -16.813 -3.961 -1.616 1.00 39.90 61 ALA D O 1
ATOM 2352 N N . GLY D 2 62 ? -15.831 -3.300 0.269 1.00 33.68 62 GLY D N 1
ATOM 2353 C CA . GLY D 2 62 ? -15.568 -1.957 -0.218 1.00 34.30 62 GLY D CA 1
ATOM 2354 C C . GLY D 2 62 ? -16.807 -1.085 -0.380 1.00 36.20 62 GLY D C 1
ATOM 2355 O O . GLY D 2 62 ? -16.880 -0.257 -1.295 1.00 36.49 62 GLY D O 1
ATOM 2356 N N . ILE D 2 63 ? -17.787 -1.276 0.499 1.00 29.62 63 ILE D N 1
ATOM 2357 C CA . ILE D 2 63 ? -18.997 -0.450 0.527 1.00 27.13 63 ILE D CA 1
ATOM 2358 C C . ILE D 2 63 ? -19.427 -0.187 1.967 1.00 32.53 63 ILE D C 1
ATOM 2359 O O . ILE D 2 63 ? -19.016 -0.900 2.887 1.00 28.68 63 ILE D O 1
ATOM 2364 N N . LYS D 2 64 ? -20.259 0.830 2.163 1.00 29.56 64 LYS D N 1
ATOM 2365 C CA . LYS D 2 64 ? -20.873 1.055 3.463 1.00 28.28 64 LYS D CA 1
ATOM 2366 C C . LYS D 2 64 ? -22.145 0.216 3.579 1.00 30.67 64 LYS D C 1
ATOM 2367 O O . LYS D 2 64 ? -22.799 -0.092 2.581 1.00 29.07 64 LYS D O 1
ATOM 2373 N N . LEU D 2 65 ? -22.467 -0.156 4.810 1.00 34.67 65 LEU D N 1
ATOM 2374 C CA . LEU D 2 65 ? -23.641 -0.958 5.126 1.00 37.30 65 LEU D CA 1
ATOM 2375 C C . LEU D 2 65 ? -24.423 -0.287 6.249 1.00 36.51 65 LEU D C 1
ATOM 2376 O O . LEU D 2 65 ? -24.121 -0.491 7.416 1.00 41.55 65 LEU D O 1
ATOM 2381 N N . SER D 2 66 ? -25.418 0.518 5.901 1.00 36.84 66 SER D N 1
ATOM 2382 C CA . SER D 2 66 ? -26.221 1.191 6.914 1.00 44.01 66 SER D CA 1
ATOM 2383 C C . SER D 2 66 ? -27.611 1.574 6.410 1.00 43.54 66 SER D C 1
ATOM 2384 O O . SER D 2 66 ? -28.433 2.085 7.182 1.00 44.43 66 SER D O 1
#